Protein AF-A0A8X7PH13-F1 (afdb_monomer)

Foldseek 3Di:
DDDLVPDPCSVLCVVLVVCVVPDPVSNVVSVVVVVVVVVVVVVVVVVVVVVVVVVVVVVVVVVVVVVVVVVVVVVVVVVVVVVVVVVVVVVVVVVVVVVVVVVVVVVVVVVVVVVVVVVVVVVVVVVVVVVVVVVVVVVVVVVVLLVLLVVVQVVLVVVLLVLVVLLVVLVVVVVVLVVLVVQLVVLVVQLVVLPCPLVVVVVVVVVPDDDDVVVSVVSVVSNVVSVVSNVVSDGDDRDVVSVDDDDPDDPDPSHDVVLVVLDDSPDDCPPSDDPVNVVVVVDDPPPPVVVVVVVVVVVVVVVVVVVVVVPD

Structure (mmCIF, N/CA/C/O backbone):
data_AF-A0A8X7PH13-F1
#
_entry.id   AF-A0A8X7PH13-F1
#
loop_
_atom_site.group_PDB
_atom_site.id
_atom_site.type_symbol
_atom_site.label_atom_id
_atom_site.label_alt_id
_atom_site.label_comp_id
_atom_site.label_asym_id
_atom_site.label_entity_id
_atom_site.label_seq_id
_atom_site.pdbx_PDB_ins_code
_atom_site.Cartn_x
_atom_site.Cartn_y
_atom_site.Cartn_z
_atom_site.occupancy
_atom_site.B_iso_or_equiv
_atom_site.auth_seq_id
_atom_site.auth_comp_id
_atom_site.auth_asym_id
_atom_site.auth_atom_id
_atom_site.pdbx_PDB_model_num
ATOM 1 N N . MET A 1 1 ? 87.317 34.395 -107.983 1.00 53.19 1 MET A N 1
ATOM 2 C CA . MET A 1 1 ? 88.128 33.190 -107.698 1.00 53.19 1 MET A CA 1
ATOM 3 C C . MET A 1 1 ? 88.554 33.231 -106.238 1.00 53.19 1 MET A C 1
ATOM 5 O O . MET A 1 1 ? 88.795 34.340 -105.767 1.00 53.19 1 MET A O 1
ATOM 9 N N . PRO A 1 2 ? 88.600 32.096 -105.517 1.00 65.19 2 PRO A N 1
ATOM 10 C CA . PRO A 1 2 ? 89.090 32.071 -104.138 1.00 65.19 2 PRO A CA 1
ATOM 11 C C . PRO A 1 2 ? 90.537 32.582 -104.069 1.00 65.19 2 PRO A C 1
ATOM 13 O O . PRO A 1 2 ? 91.314 32.380 -105.005 1.00 65.19 2 PRO A O 1
ATOM 16 N N . LEU A 1 3 ? 90.891 33.280 -102.986 1.00 72.00 3 LEU A N 1
ATOM 17 C CA . LEU A 1 3 ? 92.266 33.727 -102.754 1.00 72.00 3 LEU A CA 1
ATOM 18 C C . LEU A 1 3 ? 93.151 32.497 -102.533 1.00 72.00 3 LEU A C 1
ATOM 20 O O . LEU A 1 3 ? 92.726 31.544 -101.887 1.00 72.00 3 LEU A O 1
ATOM 24 N N . VAL A 1 4 ? 94.397 32.522 -103.021 1.00 65.31 4 VAL A N 1
ATOM 25 C CA . VAL A 1 4 ? 95.294 31.347 -102.977 1.00 65.31 4 VAL A CA 1
ATOM 26 C C . VAL A 1 4 ? 95.473 30.785 -101.556 1.00 65.31 4 VAL A C 1
ATOM 28 O O . VAL A 1 4 ? 95.647 29.586 -101.368 1.00 65.31 4 VAL A O 1
ATOM 31 N N . LYS A 1 5 ? 95.371 31.648 -100.539 1.00 75.06 5 LYS A N 1
ATOM 32 C CA . LYS A 1 5 ? 95.427 31.281 -99.117 1.00 75.06 5 LYS A CA 1
ATOM 33 C C . LYS A 1 5 ? 94.294 30.359 -98.642 1.00 75.06 5 LYS A C 1
ATOM 35 O O . LYS A 1 5 ? 94.503 29.654 -97.665 1.00 75.06 5 LYS A O 1
ATOM 40 N N . ASP A 1 6 ? 93.155 30.352 -99.328 1.00 77.00 6 ASP A N 1
ATOM 41 C CA . ASP A 1 6 ? 91.952 29.613 -98.932 1.00 77.00 6 ASP A CA 1
ATOM 42 C C . ASP A 1 6 ? 91.838 28.265 -99.680 1.00 77.00 6 ASP A C 1
ATOM 44 O O . ASP A 1 6 ? 90.826 27.569 -99.576 1.00 77.00 6 ASP A O 1
ATOM 48 N N . LEU A 1 7 ? 92.868 27.876 -100.450 1.00 76.19 7 LEU A N 1
ATOM 49 C CA . LEU A 1 7 ? 92.945 26.547 -101.055 1.00 76.19 7 LEU A CA 1
ATOM 50 C C . LEU A 1 7 ? 93.350 25.497 -100.011 1.00 76.19 7 LEU A C 1
ATOM 52 O O . LEU A 1 7 ? 94.383 25.608 -99.361 1.00 76.19 7 LEU A O 1
ATOM 56 N N . ILE A 1 8 ? 92.564 24.423 -99.924 1.00 77.56 8 ILE A N 1
ATOM 57 C CA . ILE A 1 8 ? 92.838 23.223 -99.114 1.00 77.56 8 ILE A CA 1
ATOM 58 C C . ILE A 1 8 ? 94.216 22.628 -99.444 1.00 77.56 8 ILE A C 1
ATOM 60 O O . ILE A 1 8 ? 94.939 22.200 -98.551 1.00 77.56 8 ILE A O 1
ATOM 64 N N . PHE A 1 9 ? 94.595 22.646 -100.723 1.00 82.00 9 PHE A N 1
ATOM 65 C CA . PHE A 1 9 ? 95.882 22.161 -101.223 1.00 82.00 9 PHE A CA 1
ATOM 66 C C . PHE A 1 9 ? 96.757 23.332 -101.704 1.00 82.00 9 PHE A C 1
ATOM 68 O O . PHE A 1 9 ? 97.253 23.345 -102.829 1.00 82.00 9 PHE A O 1
ATOM 75 N N . LYS A 1 10 ? 96.883 24.371 -100.867 1.00 80.50 10 LYS A N 1
ATOM 76 C CA . LYS A 1 10 ? 97.610 25.613 -101.184 1.00 80.50 10 LYS A CA 1
ATOM 77 C C . LYS A 1 10 ? 99.069 25.370 -101.571 1.00 80.50 10 LYS A C 1
ATOM 79 O O . LYS A 1 10 ? 99.513 25.894 -102.589 1.00 80.50 10 LYS A O 1
ATOM 84 N N . ASP A 1 11 ? 99.808 24.610 -100.768 1.00 77.56 11 ASP A N 1
ATOM 85 C CA . ASP A 1 11 ? 101.258 24.460 -100.944 1.00 77.56 11 ASP A CA 1
ATOM 86 C C . ASP A 1 11 ? 101.583 23.708 -102.242 1.00 77.5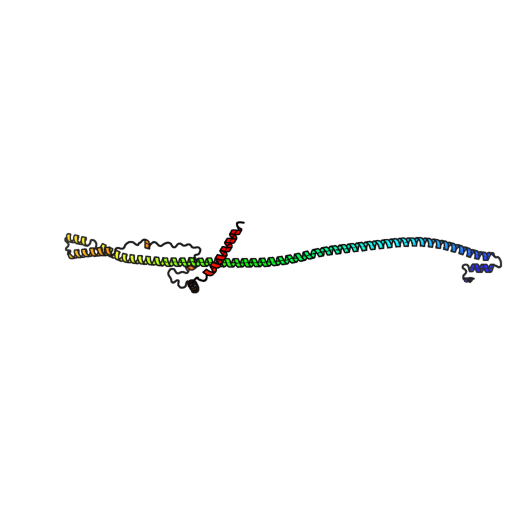6 11 ASP A C 1
ATOM 88 O O . ASP A 1 11 ? 102.417 24.143 -103.034 1.00 77.56 11 ASP A O 1
ATOM 92 N N . THR A 1 12 ? 100.806 22.669 -102.550 1.00 74.06 12 THR A N 1
ATOM 93 C CA . THR A 1 12 ? 100.916 21.919 -103.807 1.00 74.06 12 THR A CA 1
ATOM 94 C C . THR A 1 12 ? 100.434 22.714 -105.024 1.00 74.06 12 THR A C 1
ATOM 96 O O . THR A 1 12 ? 101.002 22.556 -106.104 1.00 74.06 12 THR A O 1
ATOM 99 N N . TYR A 1 13 ? 99.450 23.613 -104.884 1.00 76.12 13 TYR A N 1
ATOM 100 C CA . TYR A 1 13 ? 99.059 24.546 -105.953 1.00 76.12 13 TYR A CA 1
ATOM 101 C C . TYR A 1 13 ? 100.177 25.544 -106.291 1.00 76.12 13 TYR A C 1
ATOM 103 O O . TYR A 1 13 ? 100.451 25.794 -107.467 1.00 76.12 13 TYR A O 1
ATOM 111 N N . VAL A 1 14 ? 100.841 26.101 -105.273 1.00 75.50 14 VAL A N 1
ATOM 112 C CA . VAL A 1 14 ? 101.963 27.035 -105.455 1.00 75.50 14 VAL A CA 1
ATOM 113 C C . VAL A 1 14 ? 103.161 26.335 -106.107 1.00 75.50 14 VAL A C 1
ATOM 115 O O . VAL A 1 14 ? 103.748 26.895 -107.036 1.00 75.50 14 VAL A O 1
ATOM 118 N N . ASP A 1 15 ? 103.482 25.106 -105.697 1.00 72.56 15 ASP A N 1
ATOM 119 C CA . ASP A 1 15 ? 104.566 24.313 -106.293 1.00 72.56 15 ASP A CA 1
ATOM 120 C C . ASP A 1 15 ? 104.275 23.898 -107.745 1.00 72.56 15 ASP A C 1
ATOM 122 O O . ASP A 1 15 ? 105.147 24.005 -108.617 1.00 72.56 15 ASP A O 1
ATOM 126 N N . ALA A 1 16 ? 103.034 23.509 -108.051 1.00 70.00 16 ALA A N 1
ATOM 127 C CA . ALA A 1 16 ? 102.611 23.208 -109.418 1.00 70.00 16 ALA A CA 1
ATOM 128 C C . ALA A 1 16 ? 102.642 24.447 -110.330 1.00 70.00 16 ALA A C 1
ATOM 130 O O . ALA A 1 16 ? 103.044 24.357 -111.490 1.00 70.00 16 ALA A O 1
ATOM 131 N N . ALA A 1 17 ? 102.269 25.623 -109.812 1.00 69.19 17 ALA A N 1
ATOM 132 C CA . ALA A 1 17 ? 102.338 26.878 -110.561 1.00 69.19 17 ALA A CA 1
ATOM 133 C C . ALA A 1 17 ? 103.787 27.290 -110.883 1.00 69.19 17 ALA A C 1
ATOM 135 O O . ALA A 1 17 ? 104.037 27.833 -111.960 1.00 69.19 17 ALA A O 1
ATOM 136 N N . ARG A 1 18 ? 104.745 26.997 -109.989 1.00 68.81 18 ARG A N 1
ATOM 137 C CA . ARG A 1 18 ? 106.181 27.255 -110.209 1.00 68.81 18 ARG A CA 1
ATOM 138 C C . ARG A 1 18 ? 106.810 26.312 -111.240 1.00 68.81 18 ARG A C 1
ATOM 140 O O . ARG A 1 18 ? 107.676 26.740 -111.995 1.00 68.81 18 ARG A O 1
ATOM 147 N N . THR A 1 19 ? 106.373 25.052 -111.302 1.00 64.69 19 THR A N 1
ATOM 148 C CA . THR A 1 19 ? 106.947 24.017 -112.193 1.00 64.69 19 THR A CA 1
ATOM 149 C C . THR A 1 19 ? 106.297 23.927 -113.584 1.00 64.69 19 THR A C 1
ATOM 151 O O . THR A 1 19 ? 106.791 23.204 -114.449 1.00 64.69 19 THR A O 1
ATOM 154 N N . LYS A 1 20 ? 105.253 24.724 -113.849 1.00 59.47 20 LYS A N 1
ATOM 155 C CA . LYS A 1 20 ? 104.472 24.744 -115.103 1.00 59.47 20 LYS A CA 1
ATOM 156 C C . LYS A 1 20 ? 105.283 25.024 -116.385 1.00 59.47 20 LYS A C 1
ATOM 158 O O . LYS A 1 20 ? 104.842 24.669 -117.470 1.00 59.47 20 LYS A O 1
ATOM 163 N N . ILE A 1 21 ? 106.467 25.638 -116.283 1.00 59.03 21 ILE A N 1
ATOM 164 C CA . ILE A 1 21 ? 107.318 25.984 -117.441 1.00 59.03 21 ILE A CA 1
ATOM 165 C C . ILE A 1 21 ? 107.986 24.736 -118.069 1.00 59.03 21 ILE A C 1
ATOM 167 O O . ILE A 1 21 ? 108.431 24.803 -119.211 1.00 59.03 21 ILE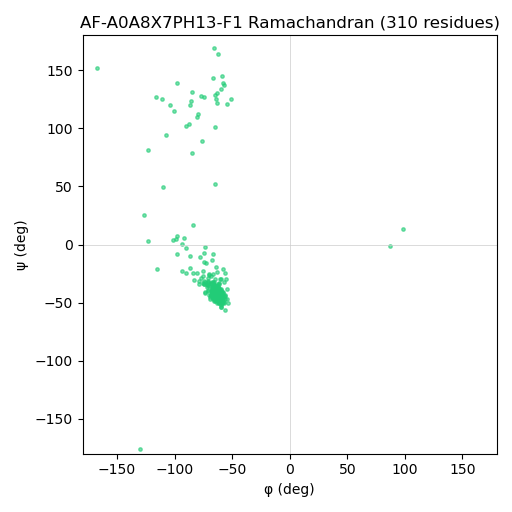 A O 1
ATOM 171 N N . LEU A 1 22 ? 108.021 23.589 -117.369 1.00 55.38 22 LEU A N 1
ATOM 172 C CA . LEU A 1 22 ? 108.726 22.376 -117.820 1.00 55.38 22 LEU A CA 1
ATOM 173 C C . LEU A 1 22 ? 107.813 21.161 -118.103 1.00 55.38 22 LEU A C 1
ATOM 175 O O . LEU A 1 22 ? 108.229 20.289 -118.863 1.00 55.38 22 LEU A O 1
ATOM 179 N N . SER A 1 23 ? 106.583 21.087 -117.563 1.00 56.81 23 SER A N 1
ATOM 180 C CA . SER A 1 23 ? 105.536 20.143 -118.019 1.00 56.81 23 SER A CA 1
ATOM 181 C C . SER A 1 23 ? 104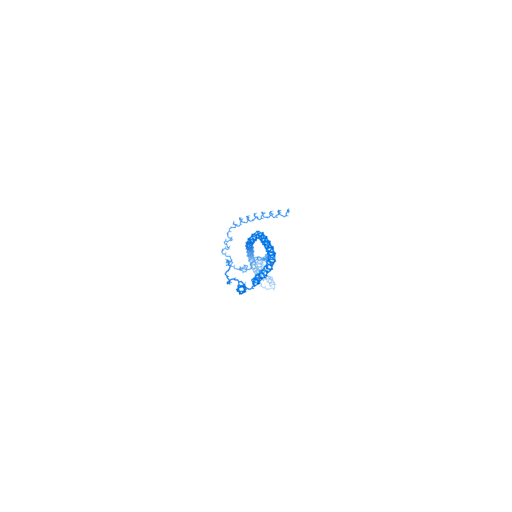.144 20.467 -117.441 1.00 56.81 23 SER A C 1
ATOM 183 O O . SER A 1 23 ? 104.038 20.958 -116.317 1.00 56.81 23 SER A O 1
ATOM 185 N N . ASP A 1 24 ? 103.074 20.118 -118.165 1.00 61.50 24 ASP A N 1
ATOM 186 C CA . ASP A 1 24 ? 101.665 20.287 -117.743 1.00 61.50 24 ASP A CA 1
ATOM 187 C C . ASP A 1 24 ? 101.210 19.270 -116.663 1.00 61.50 24 ASP A C 1
ATOM 189 O O . ASP A 1 24 ? 100.123 19.383 -116.091 1.00 61.50 24 ASP A O 1
ATOM 193 N N . GLY A 1 25 ? 102.046 18.274 -116.336 1.00 66.75 25 GLY A N 1
ATOM 194 C CA . GLY A 1 25 ? 101.707 17.193 -115.401 1.00 66.75 25 GLY A CA 1
ATOM 195 C C . GLY A 1 25 ? 101.507 17.650 -113.950 1.00 66.75 25 GLY A C 1
ATOM 196 O O . GLY A 1 25 ? 100.650 17.115 -113.247 1.00 66.75 25 GLY A O 1
ATOM 197 N N . SER A 1 26 ? 102.234 18.682 -113.504 1.00 68.38 26 SER A N 1
ATOM 198 C CA . SER A 1 26 ? 102.179 19.170 -112.116 1.00 68.38 26 SER A CA 1
ATOM 199 C C . SER A 1 26 ? 100.822 19.786 -111.752 1.00 68.38 26 SER A C 1
ATOM 201 O O . SER A 1 26 ? 100.349 19.635 -110.626 1.00 68.38 26 SER A O 1
ATOM 203 N N . MET A 1 27 ? 100.165 20.469 -112.698 1.00 72.56 27 MET A N 1
ATOM 204 C CA . MET A 1 27 ? 98.851 21.087 -112.475 1.00 72.56 27 MET A CA 1
ATOM 205 C C . MET A 1 27 ? 97.732 20.031 -112.463 1.00 72.56 27 MET A C 1
ATOM 207 O O . MET A 1 27 ? 96.804 20.139 -111.659 1.00 72.56 27 MET A O 1
ATOM 211 N N . ASN A 1 28 ? 97.872 18.958 -113.254 1.00 76.38 28 ASN A N 1
ATOM 212 C CA . ASN A 1 28 ? 96.976 17.797 -113.203 1.00 76.38 28 ASN A CA 1
ATOM 213 C C . ASN A 1 28 ? 97.007 17.088 -111.840 1.00 76.38 28 ASN A C 1
ATOM 215 O O . ASN A 1 28 ? 95.951 16.694 -111.352 1.00 76.38 28 ASN A O 1
ATOM 219 N N . TYR A 1 29 ? 98.165 17.003 -111.176 1.00 78.75 29 TYR A N 1
ATOM 220 C CA . TYR A 1 29 ? 98.267 16.413 -109.834 1.00 78.75 29 TYR A CA 1
ATOM 221 C C . TYR A 1 29 ? 97.445 17.184 -108.784 1.00 78.75 29 TYR A C 1
ATOM 223 O O . TYR A 1 29 ? 96.739 16.589 -107.972 1.00 78.75 29 TYR A O 1
ATOM 231 N N . VAL A 1 30 ? 97.455 18.521 -108.825 1.00 78.88 30 VAL A N 1
ATOM 232 C CA . VAL A 1 30 ? 96.646 19.352 -107.909 1.00 78.88 30 VAL A CA 1
ATOM 233 C C . VAL A 1 30 ? 95.150 19.190 -108.185 1.00 78.88 30 VAL A C 1
ATOM 235 O O . VAL A 1 30 ? 94.353 19.111 -107.246 1.00 78.88 30 VAL A O 1
ATOM 238 N N . VAL A 1 31 ? 94.760 19.098 -109.460 1.00 80.75 31 VAL A N 1
ATOM 239 C CA . VAL A 1 31 ? 93.374 18.802 -109.849 1.00 80.75 31 VAL A CA 1
ATOM 240 C C . VAL A 1 31 ? 92.960 17.415 -109.353 1.00 80.75 31 VAL A C 1
ATOM 242 O O . VAL A 1 31 ? 91.882 17.293 -108.776 1.00 80.75 31 VAL A O 1
ATOM 245 N N . GLU A 1 32 ? 93.806 16.390 -109.480 1.00 81.56 32 GLU A N 1
ATOM 246 C CA . GLU A 1 32 ? 93.530 15.051 -108.941 1.00 81.56 32 GLU A CA 1
ATOM 247 C C . GLU A 1 32 ? 93.396 15.036 -107.416 1.00 81.56 32 GLU A C 1
ATOM 249 O O . GLU A 1 32 ? 92.501 14.364 -106.898 1.00 81.56 32 GLU A O 1
ATOM 254 N N . MET A 1 33 ? 94.206 15.810 -106.689 1.00 82.44 33 MET A N 1
ATOM 255 C CA . MET A 1 33 ? 94.081 15.951 -105.232 1.00 82.44 33 MET A CA 1
ATOM 256 C C . MET A 1 33 ? 92.721 16.546 -104.845 1.00 82.44 33 MET A C 1
ATOM 258 O O . MET A 1 33 ? 92.028 16.010 -103.975 1.00 82.44 33 MET A O 1
ATOM 262 N N . TYR A 1 34 ? 92.279 17.596 -105.547 1.00 84.19 34 TYR A N 1
ATOM 263 C CA . TYR A 1 34 ? 90.949 18.178 -105.348 1.00 84.19 34 TYR A CA 1
ATOM 264 C C . TYR A 1 34 ? 89.822 17.228 -105.748 1.00 84.19 34 TYR A C 1
ATOM 266 O O . TYR A 1 34 ? 88.841 17.105 -105.016 1.00 84.19 34 TYR A O 1
ATOM 274 N N . VAL A 1 35 ? 89.955 16.527 -106.873 1.00 85.62 35 VAL A N 1
ATOM 275 C CA . VAL A 1 35 ? 88.970 15.540 -107.333 1.00 85.62 35 VAL A CA 1
ATOM 276 C C . VAL A 1 35 ? 88.862 14.382 -106.339 1.00 85.62 35 VAL A C 1
ATOM 278 O O . VAL A 1 35 ? 87.755 13.923 -106.060 1.00 85.62 35 VAL A O 1
ATOM 281 N N . THR A 1 36 ? 89.976 13.936 -105.760 1.00 84.06 36 THR A N 1
ATOM 282 C CA . THR A 1 36 ? 90.008 12.857 -104.762 1.00 84.06 36 THR A CA 1
ATOM 283 C C . THR A 1 36 ? 89.377 13.306 -103.447 1.00 84.06 36 THR A C 1
ATOM 285 O O . THR A 1 36 ? 88.479 12.629 -102.948 1.00 84.06 36 THR A O 1
ATOM 288 N N . ALA A 1 37 ? 89.731 14.492 -102.943 1.00 84.56 37 ALA A N 1
ATOM 289 C CA . ALA A 1 37 ? 89.111 15.064 -101.747 1.00 84.56 37 ALA A CA 1
ATOM 290 C C . ALA A 1 37 ? 87.605 15.329 -101.934 1.00 84.56 37 ALA A C 1
ATOM 292 O O . ALA A 1 37 ? 86.797 15.089 -101.032 1.00 84.56 37 ALA A O 1
ATOM 293 N N . LEU A 1 38 ? 87.196 15.777 -103.124 1.00 86.88 38 LEU A N 1
ATOM 294 C CA . LEU A 1 38 ? 85.788 15.983 -103.457 1.00 86.88 38 LEU A CA 1
ATOM 295 C C . LEU A 1 38 ? 85.026 14.651 -103.520 1.00 86.88 38 LEU A C 1
ATOM 297 O O . LEU A 1 38 ? 83.938 14.533 -102.961 1.00 86.88 38 LEU A O 1
ATOM 301 N N . LYS A 1 39 ? 85.600 13.612 -104.136 1.00 87.44 39 LYS A N 1
ATOM 302 C CA . LYS A 1 39 ? 85.017 12.259 -104.125 1.00 87.44 39 LYS A CA 1
ATOM 303 C C . LYS A 1 39 ? 84.891 11.709 -102.703 1.00 87.44 39 LYS A C 1
ATOM 305 O O . LYS A 1 39 ? 83.862 11.118 -102.370 1.00 87.44 39 LYS A O 1
ATOM 310 N N . GLU A 1 40 ? 85.894 11.928 -101.856 1.00 87.44 40 GLU A N 1
ATOM 311 C CA . GLU A 1 40 ? 85.890 11.459 -100.470 1.00 87.44 40 GLU A CA 1
ATOM 312 C C . GLU A 1 40 ? 84.828 12.181 -99.626 1.00 87.44 40 GLU A C 1
ATOM 314 O O . GLU A 1 40 ? 84.065 11.539 -98.903 1.00 87.44 40 GLU A O 1
A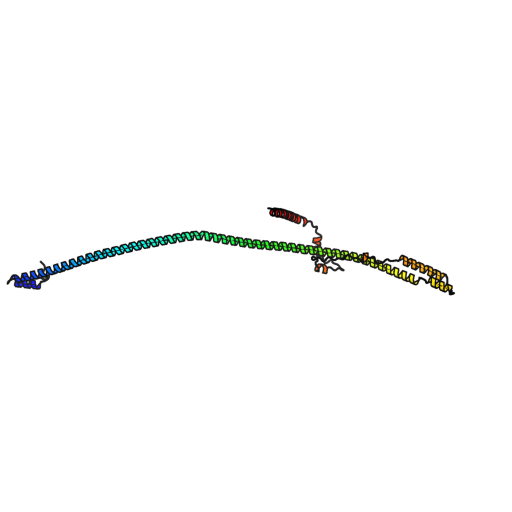TOM 319 N N . THR A 1 41 ? 84.703 13.504 -99.765 1.00 87.00 41 THR A N 1
ATOM 320 C CA . THR A 1 41 ? 83.666 14.298 -99.081 1.00 87.00 41 THR A CA 1
ATOM 321 C C . THR A 1 41 ? 82.263 13.974 -99.580 1.00 87.00 41 THR A C 1
ATOM 323 O O . THR A 1 41 ? 81.364 13.820 -98.757 1.00 87.00 41 THR A O 1
ATOM 326 N N . ILE A 1 42 ? 82.063 13.765 -100.887 1.00 87.56 42 ILE A N 1
ATOM 327 C CA . ILE A 1 42 ? 80.785 13.283 -101.434 1.00 87.56 42 ILE A CA 1
ATOM 328 C C . ILE A 1 42 ? 80.447 11.894 -100.871 1.00 87.56 42 ILE A C 1
ATOM 330 O O . ILE A 1 42 ? 79.288 11.630 -100.548 1.00 87.56 42 ILE A O 1
ATOM 334 N N . SER A 1 43 ? 81.433 11.004 -100.718 1.00 88.19 43 SER A N 1
ATOM 335 C CA . SER A 1 43 ? 81.228 9.681 -100.112 1.00 88.19 43 SER A CA 1
ATOM 336 C C . SER A 1 43 ? 80.837 9.785 -98.632 1.00 88.19 43 SER A C 1
ATOM 338 O O . SER A 1 43 ? 79.829 9.205 -98.221 1.00 88.19 43 SER A O 1
ATOM 340 N N . LYS A 1 44 ? 81.558 10.599 -97.848 1.00 90.06 44 LYS A N 1
ATOM 34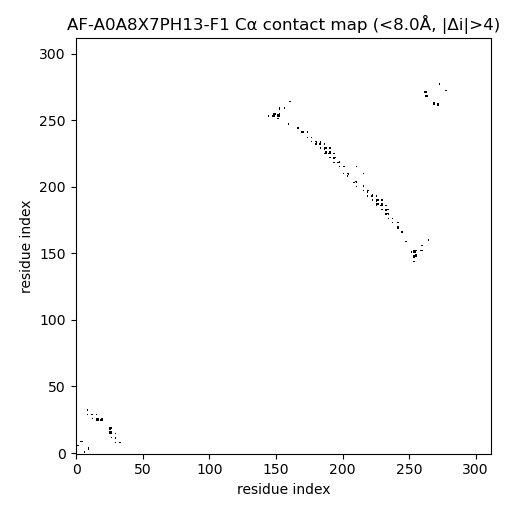1 C CA . LYS A 1 44 ? 81.243 10.882 -96.435 1.00 90.06 44 LYS A CA 1
ATOM 342 C C . LYS A 1 44 ? 79.870 11.539 -96.283 1.00 90.06 44 LYS A C 1
ATOM 344 O O . LYS A 1 44 ? 79.105 11.136 -95.413 1.00 90.06 44 LYS A O 1
ATOM 349 N N . LEU A 1 45 ? 79.514 12.474 -97.165 1.00 91.06 45 LEU A N 1
ATOM 350 C CA . LEU A 1 45 ? 78.199 13.113 -97.185 1.00 91.06 45 LEU A CA 1
ATOM 351 C C . LEU A 1 45 ? 77.098 12.096 -97.496 1.00 91.06 45 LEU A C 1
ATOM 353 O O . LEU A 1 45 ? 76.100 12.062 -96.790 1.00 91.06 45 LEU A O 1
ATOM 357 N N . LYS A 1 46 ? 77.293 11.210 -98.482 1.00 88.50 46 LYS A N 1
ATOM 358 C CA . LYS A 1 46 ? 76.341 10.125 -98.780 1.00 88.50 46 LYS A CA 1
ATOM 359 C C . LYS A 1 46 ? 76.172 9.161 -97.602 1.00 88.50 46 LYS A C 1
ATOM 361 O O . LYS A 1 46 ? 75.066 8.675 -97.376 1.00 88.50 46 LYS A O 1
ATOM 366 N N . GLN A 1 47 ? 77.240 8.861 -96.863 1.00 88.88 47 GLN A N 1
ATOM 367 C CA . GLN A 1 47 ? 77.164 8.039 -95.650 1.00 88.88 47 GLN A CA 1
ATOM 368 C C . GLN A 1 47 ? 76.434 8.769 -94.514 1.00 88.88 47 GLN A C 1
ATOM 370 O O . GLN A 1 47 ? 75.548 8.182 -93.892 1.00 88.88 47 GLN A O 1
ATOM 375 N N . ALA A 1 48 ? 76.744 10.047 -94.285 1.00 87.00 48 ALA A N 1
ATOM 376 C CA . ALA A 1 48 ? 76.090 10.878 -93.278 1.00 87.00 48 ALA A CA 1
ATOM 377 C C . ALA A 1 48 ? 74.596 11.069 -93.576 1.00 87.00 48 ALA A C 1
ATOM 379 O O . ALA A 1 48 ? 73.767 10.888 -92.696 1.00 87.00 48 ALA A O 1
ATOM 380 N N . ASP A 1 49 ? 74.239 11.336 -94.827 1.00 89.94 49 ASP A N 1
ATOM 381 C CA . ASP A 1 49 ? 72.862 11.494 -95.299 1.00 89.94 49 ASP A CA 1
ATOM 382 C C . ASP A 1 49 ? 72.052 10.186 -95.179 1.00 89.94 49 ASP A C 1
ATOM 384 O O . ASP A 1 49 ? 70.908 10.182 -94.722 1.00 89.94 49 ASP A O 1
ATOM 388 N N . LYS A 1 50 ? 72.664 9.029 -95.480 1.00 90.81 50 LYS A N 1
ATOM 389 C CA . LYS A 1 50 ? 72.060 7.718 -95.171 1.00 90.81 50 LYS A CA 1
ATOM 390 C C . LYS A 1 50 ? 71.839 7.533 -93.669 1.00 90.81 50 LYS A C 1
ATOM 392 O O . LYS A 1 50 ? 70.773 7.065 -93.278 1.00 90.81 50 LYS A O 1
ATOM 397 N N . LEU A 1 51 ? 72.812 7.903 -92.837 1.00 91.25 51 LEU A N 1
ATOM 398 C CA . LEU A 1 51 ? 72.701 7.789 -91.383 1.00 91.25 51 LEU A CA 1
ATOM 399 C C . LEU A 1 51 ? 71.616 8.715 -90.814 1.00 91.25 51 LEU A C 1
ATOM 401 O O . LEU A 1 51 ? 70.873 8.293 -89.931 1.00 91.25 51 LEU A O 1
ATOM 405 N N . VAL A 1 52 ? 71.505 9.943 -91.326 1.00 90.06 52 VAL A N 1
ATOM 406 C CA . VAL A 1 52 ? 70.460 10.905 -90.948 1.00 90.06 52 VAL A CA 1
ATOM 407 C C . VAL A 1 52 ? 69.085 10.346 -91.289 1.00 90.06 52 VAL A C 1
ATOM 409 O O . VAL A 1 52 ? 68.263 10.221 -90.389 1.00 90.06 52 VAL A O 1
ATOM 412 N N . ARG A 1 53 ? 68.867 9.860 -92.519 1.00 87.94 53 ARG A N 1
ATOM 413 C CA . ARG A 1 53 ? 67.590 9.218 -92.884 1.00 87.94 53 ARG A CA 1
ATOM 414 C C . ARG A 1 53 ? 67.230 8.043 -91.976 1.00 87.94 53 ARG A C 1
ATOM 416 O O . ARG A 1 53 ? 66.081 7.915 -91.556 1.00 87.94 53 ARG A O 1
ATOM 423 N N . VAL A 1 54 ? 68.199 7.183 -91.651 1.00 90.69 54 VAL A N 1
ATOM 424 C CA . VAL A 1 54 ? 67.968 6.065 -90.721 1.00 90.69 54 VAL A CA 1
ATOM 425 C C . VAL A 1 54 ? 67.587 6.591 -89.332 1.00 90.69 54 VAL A C 1
ATOM 427 O O . VAL A 1 54 ? 66.611 6.119 -88.755 1.00 90.69 54 VAL A O 1
ATOM 430 N N . LYS A 1 55 ? 68.281 7.606 -88.805 1.00 91.56 55 LYS A N 1
ATOM 431 C CA . LYS A 1 55 ? 67.935 8.215 -87.510 1.00 91.56 55 LYS A CA 1
ATOM 432 C C . LYS A 1 55 ? 66.557 8.876 -87.520 1.00 91.56 55 LYS A C 1
ATOM 434 O O . LYS A 1 55 ? 65.815 8.675 -86.564 1.00 91.56 55 LYS A O 1
ATOM 439 N N . ASP A 1 56 ? 66.189 9.577 -88.587 1.00 91.62 56 ASP A N 1
ATOM 440 C CA . ASP A 1 56 ? 64.886 10.239 -88.710 1.00 91.62 56 ASP A CA 1
ATOM 441 C C . ASP A 1 56 ? 63.739 9.227 -88.734 1.00 91.62 56 ASP A C 1
ATOM 443 O O . ASP A 1 56 ? 62.735 9.408 -88.047 1.00 91.62 56 ASP A O 1
ATOM 447 N N . THR A 1 57 ? 63.893 8.113 -89.458 1.00 90.06 57 THR A N 1
ATOM 448 C CA . THR A 1 57 ? 62.879 7.040 -89.450 1.00 90.06 57 THR A CA 1
ATOM 449 C C . THR A 1 57 ? 62.724 6.401 -88.068 1.00 90.06 57 THR A C 1
ATOM 451 O O . THR A 1 57 ? 61.598 6.177 -87.619 1.00 90.06 57 THR A O 1
ATOM 454 N N . VAL A 1 58 ? 63.831 6.169 -87.354 1.00 92.25 58 VAL A N 1
ATOM 455 C CA . VAL A 1 58 ? 63.810 5.646 -85.978 1.00 92.25 58 VAL A CA 1
ATOM 456 C C . VAL A 1 58 ? 63.180 6.650 -85.009 1.00 92.25 58 VAL A C 1
ATOM 458 O O . VAL A 1 58 ? 62.387 6.252 -84.155 1.00 92.25 58 VAL A O 1
ATOM 461 N N . LEU A 1 59 ? 63.496 7.940 -85.142 1.00 90.19 59 LEU A N 1
ATOM 462 C CA . LEU A 1 59 ? 62.951 9.006 -84.303 1.00 90.19 59 LEU A CA 1
ATOM 463 C C . LEU A 1 59 ? 61.446 9.147 -84.534 1.00 90.19 59 LEU A C 1
ATOM 465 O O . LEU A 1 59 ? 60.691 9.105 -83.571 1.00 90.19 59 LEU A O 1
ATOM 469 N N . ASN A 1 60 ? 60.992 9.216 -85.786 1.00 90.38 60 ASN A N 1
ATOM 470 C CA . ASN A 1 60 ? 59.568 9.305 -86.116 1.00 90.38 60 ASN A CA 1
ATOM 471 C C . ASN A 1 60 ? 58.778 8.106 -85.585 1.00 90.38 60 ASN A C 1
ATOM 473 O O . ASN A 1 60 ? 57.710 8.288 -84.998 1.00 90.38 60 ASN A O 1
ATOM 477 N N . ARG A 1 61 ? 59.331 6.892 -85.714 1.00 91.56 61 ARG A N 1
ATOM 478 C CA . ARG A 1 61 ? 58.733 5.691 -85.125 1.00 91.56 61 ARG A CA 1
ATOM 479 C C . ARG A 1 61 ? 58.620 5.819 -83.605 1.00 91.56 61 ARG A C 1
ATOM 481 O O . ARG A 1 61 ? 57.520 5.673 -83.076 1.00 91.56 61 ARG A O 1
ATOM 488 N N . ARG A 1 62 ? 59.711 6.161 -82.909 1.00 91.62 62 ARG A N 1
ATOM 489 C CA . ARG A 1 62 ? 59.680 6.361 -81.450 1.00 91.62 62 ARG A CA 1
ATOM 490 C C . ARG A 1 62 ? 58.700 7.4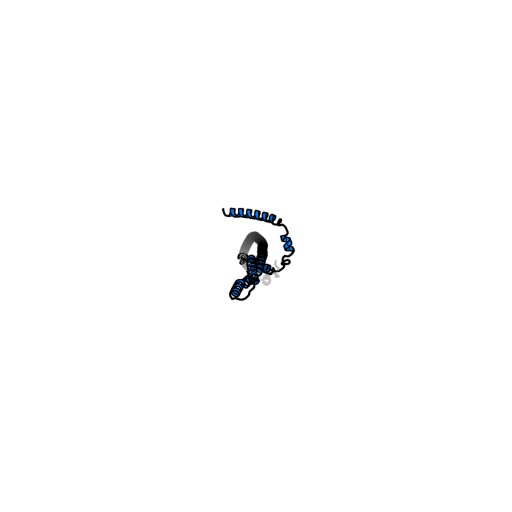54 -81.034 1.00 91.62 62 ARG A C 1
ATOM 492 O O . ARG A 1 62 ? 57.979 7.266 -80.066 1.00 91.62 62 ARG A O 1
ATOM 499 N N . THR A 1 63 ? 58.630 8.568 -81.758 1.00 90.38 63 THR A N 1
ATOM 500 C CA . THR A 1 63 ? 57.674 9.649 -81.480 1.00 90.38 63 THR A CA 1
ATOM 501 C C . THR A 1 63 ? 56.234 9.170 -81.631 1.00 90.38 63 THR A C 1
ATOM 503 O O . THR A 1 63 ? 55.397 9.516 -80.801 1.00 90.38 63 THR A O 1
ATOM 506 N N . SER A 1 64 ? 55.936 8.343 -82.638 1.00 90.12 64 SER A N 1
ATOM 507 C CA . SER A 1 64 ? 54.598 7.760 -82.798 1.00 90.12 64 SER A CA 1
ATOM 508 C C . SER A 1 64 ? 54.242 6.772 -81.680 1.00 90.12 64 SER A C 1
ATOM 510 O O . SER A 1 64 ? 53.136 6.843 -81.152 1.00 90.12 64 SER A O 1
ATOM 512 N N . GLU A 1 65 ? 55.189 5.935 -81.241 1.00 91.88 65 GLU A N 1
ATOM 513 C CA . GLU A 1 65 ? 55.013 5.004 -80.114 1.00 91.88 65 GLU A CA 1
ATOM 514 C C . GLU A 1 65 ? 54.833 5.763 -78.781 1.00 91.88 65 GLU A C 1
ATOM 516 O O . GLU A 1 65 ? 53.946 5.451 -77.982 1.00 91.88 65 GLU A O 1
ATOM 521 N N . PHE A 1 66 ? 55.623 6.818 -78.543 1.00 91.50 66 PHE A N 1
ATOM 522 C CA . PHE A 1 66 ? 55.451 7.695 -77.381 1.00 91.50 66 PHE A CA 1
ATOM 523 C C . PHE A 1 66 ? 54.111 8.428 -77.408 1.00 91.50 66 PHE A C 1
ATOM 525 O O . PHE A 1 66 ? 53.443 8.512 -76.382 1.00 91.50 66 PHE A O 1
ATOM 532 N N . LYS A 1 67 ? 53.679 8.915 -78.571 1.00 93.94 67 LYS A N 1
ATOM 533 C CA . LYS A 1 67 ? 52.363 9.540 -78.708 1.00 93.94 67 LYS A CA 1
ATOM 534 C C . LYS A 1 67 ? 51.243 8.549 -78.386 1.00 93.94 67 LYS A C 1
ATOM 536 O O . LYS A 1 67 ? 50.376 8.869 -77.584 1.00 93.94 67 LYS A O 1
ATOM 541 N N . GLU A 1 68 ? 51.309 7.329 -78.915 1.00 94.31 68 GLU A N 1
ATOM 542 C CA . GLU A 1 68 ? 50.309 6.293 -78.639 1.00 94.31 68 GLU A CA 1
ATOM 543 C C . GLU A 1 68 ? 50.260 5.910 -77.149 1.00 94.31 68 GLU A C 1
ATOM 545 O O . GLU A 1 68 ? 49.180 5.735 -76.586 1.00 94.31 68 GLU A O 1
ATOM 550 N N . THR A 1 69 ? 51.411 5.800 -76.479 1.00 92.88 69 THR A N 1
ATOM 551 C CA . THR A 1 69 ? 51.448 5.516 -75.032 1.00 92.88 69 THR A CA 1
ATOM 552 C C . THR A 1 69 ? 50.901 6.667 -74.191 1.00 92.88 69 THR A C 1
ATOM 554 O O . THR A 1 69 ? 50.173 6.411 -73.231 1.00 92.88 69 THR A O 1
ATOM 557 N N . ILE A 1 70 ? 51.188 7.917 -74.564 1.00 93.12 70 ILE A N 1
ATOM 558 C CA . ILE A 1 70 ? 50.614 9.105 -73.917 1.00 93.12 70 ILE A CA 1
ATOM 559 C C . ILE A 1 70 ? 49.094 9.133 -74.108 1.00 93.12 70 ILE A C 1
ATOM 561 O O . ILE A 1 70 ? 48.367 9.313 -73.132 1.00 93.12 70 ILE A O 1
ATOM 565 N N . ASP A 1 71 ? 48.609 8.889 -75.326 1.00 94.12 71 ASP A N 1
ATOM 566 C CA . ASP A 1 71 ? 47.178 8.882 -75.639 1.00 94.12 71 ASP A CA 1
ATOM 567 C C . ASP A 1 71 ? 46.447 7.765 -74.869 1.00 94.12 71 ASP A C 1
ATOM 569 O O . ASP A 1 71 ? 45.394 8.003 -74.270 1.00 94.12 71 ASP A O 1
ATOM 573 N N . LYS A 1 72 ? 47.038 6.562 -74.783 1.00 93.94 72 LYS A N 1
ATOM 574 C CA . LYS A 1 72 ? 46.518 5.459 -73.951 1.00 93.94 72 LYS A CA 1
ATOM 575 C C . LYS A 1 72 ? 46.484 5.823 -72.466 1.00 93.94 72 LYS A C 1
ATOM 577 O O . LYS A 1 72 ? 45.486 5.560 -71.798 1.00 93.94 72 LYS A O 1
ATOM 582 N N . ALA A 1 73 ? 47.540 6.447 -71.945 1.00 93.31 73 ALA A N 1
ATOM 583 C CA . ALA A 1 73 ? 47.592 6.878 -70.549 1.00 93.31 73 ALA A CA 1
ATOM 584 C C . ALA A 1 73 ? 46.558 7.978 -70.244 1.00 93.31 73 ALA A C 1
ATOM 586 O O . ALA A 1 73 ? 45.923 7.947 -69.188 1.00 93.31 73 ALA A O 1
ATOM 587 N N . ALA A 1 74 ? 46.341 8.917 -71.167 1.00 93.00 74 ALA A N 1
ATOM 588 C CA . ALA A 1 74 ? 45.335 9.969 -71.036 1.00 93.00 74 ALA A CA 1
ATOM 589 C C . ALA A 1 74 ? 43.901 9.409 -71.066 1.00 93.00 74 ALA A C 1
ATOM 591 O O . ALA A 1 74 ? 43.050 9.833 -70.274 1.00 93.00 74 ALA A O 1
ATOM 592 N N . ALA A 1 75 ? 43.638 8.426 -71.933 1.00 93.94 75 ALA A N 1
ATOM 593 C CA . ALA A 1 75 ? 42.356 7.726 -71.983 1.00 93.94 75 ALA A CA 1
ATOM 594 C C . ALA A 1 75 ? 42.078 6.962 -70.676 1.00 93.94 75 ALA A C 1
ATOM 596 O O . ALA A 1 75 ? 40.986 7.071 -70.116 1.00 93.94 75 ALA A O 1
ATOM 597 N N . GLU A 1 76 ? 43.081 6.260 -70.141 1.00 93.50 76 GLU A N 1
ATOM 598 C CA . GLU A 1 76 ? 42.955 5.517 -68.884 1.00 93.50 76 GLU A CA 1
ATOM 599 C C . GLU A 1 76 ? 42.745 6.445 -67.677 1.00 93.50 76 GLU A C 1
ATOM 601 O O . GLU A 1 76 ? 41.855 6.210 -66.859 1.00 93.50 76 GLU A O 1
ATOM 606 N N . GLN A 1 77 ? 43.487 7.554 -67.597 1.00 93.75 77 GLN A N 1
ATOM 607 C CA . GLN A 1 77 ? 43.272 8.593 -66.580 1.00 93.75 77 GLN A CA 1
ATOM 608 C C . GLN A 1 77 ? 41.846 9.153 -66.633 1.00 93.75 77 GLN A C 1
ATOM 610 O O . GLN A 1 77 ? 41.190 9.294 -65.601 1.00 93.75 77 GLN A O 1
ATOM 615 N N . SER A 1 78 ? 41.339 9.426 -67.837 1.00 92.69 78 SER A N 1
ATOM 616 C CA . SER A 1 78 ? 39.972 9.922 -68.029 1.00 92.69 78 SER A CA 1
ATOM 617 C C . SER A 1 78 ? 38.928 8.899 -67.571 1.00 92.69 78 SER A C 1
ATOM 619 O O . SER A 1 78 ? 37.966 9.268 -66.893 1.00 92.69 78 SER A O 1
ATOM 621 N N . ARG A 1 79 ? 39.141 7.609 -67.868 1.00 94.81 79 ARG A N 1
ATOM 622 C CA . ARG A 1 79 ? 38.281 6.511 -67.401 1.00 94.81 79 ARG A CA 1
ATOM 623 C C . ARG A 1 79 ? 38.267 6.413 -65.875 1.00 94.81 79 ARG A C 1
ATOM 625 O O . ARG A 1 79 ? 37.192 6.423 -65.279 1.00 94.81 79 ARG A O 1
ATOM 632 N N . LEU A 1 80 ? 39.436 6.402 -65.234 1.00 93.62 80 LEU A N 1
ATOM 633 C CA . LEU A 1 80 ? 39.549 6.320 -63.773 1.00 93.62 80 LEU A CA 1
ATOM 634 C C . LEU A 1 80 ? 38.929 7.535 -63.070 1.00 93.62 80 LEU A C 1
ATOM 636 O O . LEU A 1 80 ? 38.288 7.394 -62.025 1.00 93.62 80 LEU A O 1
ATOM 640 N N . LEU A 1 81 ? 39.078 8.736 -63.638 1.00 93.62 81 LEU A N 1
ATOM 641 C CA . LEU A 1 81 ? 38.418 9.939 -63.126 1.00 93.62 81 LEU A CA 1
ATOM 642 C C . LEU A 1 81 ? 36.892 9.831 -63.222 1.00 93.62 81 LEU A C 1
ATOM 644 O O . LEU A 1 81 ? 36.203 10.184 -62.259 1.00 93.62 81 LEU A O 1
ATOM 648 N N . ALA A 1 82 ? 36.370 9.317 -64.337 1.00 93.12 82 ALA A N 1
ATOM 649 C CA . ALA A 1 82 ? 34.939 9.088 -64.515 1.00 93.12 82 ALA A CA 1
ATOM 650 C C . ALA A 1 82 ? 34.403 8.040 -63.524 1.00 93.12 82 ALA A C 1
ATOM 652 O O . ALA A 1 82 ? 33.400 8.290 -62.855 1.00 93.12 82 ALA A O 1
ATOM 653 N N . GLU A 1 83 ? 35.101 6.917 -63.346 1.00 94.19 83 GLU A N 1
ATOM 654 C CA . GLU A 1 83 ? 34.731 5.883 -62.371 1.00 94.19 83 GLU A CA 1
ATOM 655 C C . GLU A 1 83 ? 34.757 6.413 -60.934 1.00 94.19 83 GLU A C 1
ATOM 657 O O . GLU A 1 83 ? 33.804 6.211 -60.179 1.00 94.19 83 GLU A O 1
ATOM 662 N N . LYS A 1 84 ? 35.799 7.162 -60.555 1.00 93.31 84 LYS A N 1
ATOM 663 C CA . LYS A 1 84 ? 35.895 7.795 -59.231 1.00 93.31 84 LYS A CA 1
ATOM 664 C C . LYS A 1 84 ? 34.770 8.803 -59.004 1.00 93.31 84 LYS A C 1
ATOM 666 O O . LYS A 1 84 ? 34.255 8.896 -57.889 1.00 93.31 84 LYS A O 1
ATOM 671 N N . LYS A 1 85 ? 34.382 9.563 -60.033 1.00 93.75 85 LYS A N 1
ATOM 672 C CA . LYS A 1 85 ? 33.247 10.493 -59.961 1.00 93.75 85 LYS A CA 1
ATOM 673 C C . LYS A 1 85 ? 31.932 9.734 -59.762 1.00 93.75 85 LYS A C 1
ATOM 675 O O . LYS A 1 85 ? 31.217 10.036 -58.811 1.00 93.75 85 LYS A O 1
ATOM 680 N N . ALA A 1 86 ? 31.683 8.694 -60.556 1.00 93.88 86 ALA A N 1
ATOM 681 C CA . ALA A 1 86 ? 30.492 7.856 -60.426 1.00 93.88 86 ALA A CA 1
ATOM 682 C C . ALA A 1 86 ? 30.413 7.157 -59.055 1.00 93.88 86 ALA A C 1
ATOM 684 O O . ALA A 1 86 ? 29.344 7.063 -58.454 1.00 93.88 86 ALA A O 1
ATOM 685 N N . GLN A 1 87 ? 31.541 6.688 -58.513 1.00 93.12 87 GLN A N 1
ATOM 686 C CA . GLN A 1 87 ? 31.591 6.118 -57.163 1.00 93.12 87 GLN A CA 1
ATOM 687 C C . GLN A 1 87 ? 31.271 7.161 -56.087 1.00 93.12 87 GLN A C 1
ATOM 689 O O . GLN A 1 87 ? 30.496 6.873 -55.177 1.00 93.12 87 GLN A O 1
ATOM 694 N N . LYS A 1 88 ? 31.823 8.377 -56.192 1.00 93.31 88 LYS A N 1
ATOM 695 C CA . LYS A 1 88 ? 31.500 9.476 -55.268 1.00 93.31 88 LYS A CA 1
ATOM 696 C C . LYS A 1 88 ? 30.015 9.827 -55.305 1.00 93.31 88 LYS A C 1
ATOM 698 O O . LYS A 1 88 ? 29.419 9.972 -54.245 1.00 93.31 88 LYS A O 1
ATOM 703 N N . GLU A 1 89 ? 29.422 9.920 -56.492 1.00 94.50 89 GLU A N 1
ATOM 704 C CA . GLU A 1 89 ? 27.989 10.195 -56.660 1.00 94.50 89 GLU A CA 1
ATOM 705 C C . GLU A 1 89 ? 27.131 9.113 -55.991 1.00 94.50 89 GLU A C 1
ATOM 707 O O . GLU A 1 89 ? 26.286 9.441 -55.160 1.00 94.50 89 GLU A O 1
ATOM 712 N N . LYS A 1 90 ? 27.437 7.827 -56.220 1.00 93.94 90 LYS A N 1
ATOM 713 C CA . LYS A 1 90 ? 26.754 6.702 -55.550 1.00 93.94 90 LYS A CA 1
ATOM 714 C C . LYS A 1 90 ? 26.880 6.744 -54.024 1.00 93.94 90 LYS A C 1
ATOM 716 O O . LYS A 1 90 ? 25.946 6.377 -53.315 1.00 93.94 90 LYS A O 1
ATOM 721 N N . VAL A 1 91 ? 28.037 7.146 -53.494 1.00 93.62 91 VAL A N 1
ATOM 722 C CA . VAL A 1 91 ? 28.239 7.279 -52.040 1.00 93.62 91 VAL A CA 1
ATOM 723 C C . VAL A 1 91 ? 27.413 8.436 -51.479 1.00 93.62 91 VAL A C 1
ATOM 725 O O . VAL A 1 91 ? 26.779 8.273 -50.437 1.00 93.62 91 VAL A O 1
ATOM 728 N N . VAL A 1 92 ? 27.383 9.580 -52.167 1.00 94.88 92 VAL A N 1
ATOM 729 C CA . VAL A 1 92 ? 26.587 10.748 -51.758 1.00 94.88 92 VAL A CA 1
ATOM 730 C C . VAL A 1 92 ? 25.093 10.426 -51.770 1.00 94.88 92 VAL A C 1
ATOM 732 O O . VAL A 1 92 ? 24.403 10.755 -50.806 1.00 94.88 92 VAL A O 1
ATOM 735 N N . GLU A 1 93 ? 24.607 9.739 -52.803 1.00 95.06 93 GLU A N 1
ATOM 736 C CA . GLU A 1 93 ? 23.213 9.295 -52.912 1.00 95.06 93 GLU A CA 1
ATOM 737 C C . GLU A 1 93 ? 22.824 8.372 -51.747 1.00 95.06 93 GLU A C 1
ATOM 739 O O . GLU A 1 93 ? 21.906 8.688 -50.986 1.00 95.06 93 GLU A O 1
ATOM 744 N N . LYS A 1 94 ? 23.594 7.299 -51.513 1.00 94.12 94 LYS A N 1
ATOM 745 C CA . LYS A 1 94 ? 23.355 6.370 -50.393 1.00 94.12 94 LYS A CA 1
ATOM 746 C C . LYS A 1 94 ? 23.410 7.060 -49.031 1.00 94.12 94 LYS A C 1
ATOM 748 O O . LYS A 1 94 ? 22.621 6.741 -48.141 1.00 94.12 94 LYS A O 1
ATOM 753 N N . PHE A 1 95 ? 24.331 8.006 -48.846 1.00 93.06 95 PHE A N 1
ATOM 754 C CA . PHE A 1 95 ? 24.411 8.784 -47.611 1.00 93.06 95 PHE A CA 1
ATOM 755 C C . PHE A 1 95 ? 23.190 9.702 -47.442 1.00 93.06 95 PHE A C 1
ATOM 757 O O . PHE A 1 95 ? 22.670 9.840 -46.333 1.00 93.06 95 PHE A O 1
ATOM 764 N N . GLY A 1 96 ? 22.699 10.289 -48.536 1.00 94.25 96 GLY A N 1
ATOM 765 C CA . GLY A 1 96 ? 21.461 11.064 -48.576 1.00 94.25 96 GLY A CA 1
ATOM 766 C C . GLY A 1 96 ? 20.240 10.237 -48.174 1.00 94.25 96 GLY A C 1
ATOM 767 O O . GLY A 1 96 ? 19.498 10.652 -47.282 1.00 94.25 96 GLY A O 1
ATOM 768 N N . GLU A 1 97 ? 20.074 9.044 -48.750 1.00 93.62 97 GLU A N 1
ATOM 769 C CA . GLU A 1 97 ? 19.007 8.103 -48.378 1.00 93.62 97 GLU A CA 1
ATOM 770 C C . GLU A 1 97 ? 19.077 7.713 -46.900 1.00 93.62 97 GLU A C 1
ATOM 772 O O . GLU A 1 97 ? 18.067 7.727 -46.190 1.00 93.62 97 GLU A O 1
ATOM 777 N N . LEU A 1 98 ? 20.277 7.386 -46.414 1.00 93.69 98 LEU A N 1
ATOM 778 C CA . LEU A 1 98 ? 20.486 6.988 -45.027 1.00 93.69 98 LEU A CA 1
ATOM 779 C C . LEU A 1 98 ? 20.143 8.135 -44.070 1.00 93.69 98 LEU A C 1
ATOM 781 O O . LEU A 1 98 ? 19.403 7.942 -43.104 1.00 93.69 98 LEU A O 1
ATOM 785 N N . LYS A 1 99 ? 20.594 9.355 -44.375 1.00 93.56 99 LYS A N 1
ATOM 786 C CA . LYS A 1 99 ? 20.233 10.565 -43.624 1.00 93.56 99 LYS A CA 1
ATOM 787 C C . LYS A 1 99 ? 18.725 10.824 -43.661 1.00 93.56 99 LYS A C 1
ATOM 789 O O . LYS A 1 99 ? 18.154 11.214 -42.643 1.00 93.56 99 LYS A O 1
ATOM 794 N N . GLY A 1 100 ? 18.084 10.583 -44.804 1.00 93.00 100 GLY A N 1
ATOM 795 C CA . GLY A 1 100 ? 16.633 10.641 -44.964 1.00 93.00 100 GLY A CA 1
ATOM 796 C C . GLY A 1 100 ? 15.901 9.684 -44.022 1.00 93.00 100 GLY A C 1
ATOM 797 O O . GLY A 1 100 ? 14.923 10.091 -43.408 1.00 93.00 100 GLY A O 1
ATOM 798 N N . LYS A 1 101 ? 16.416 8.462 -43.831 1.00 93.88 101 LYS A N 1
ATOM 799 C CA . LYS A 1 101 ? 15.862 7.455 -42.903 1.00 93.88 101 LYS A CA 1
ATOM 800 C C . LYS A 1 101 ? 16.136 7.769 -41.426 1.00 93.88 101 LYS A C 1
ATOM 802 O O . LYS A 1 101 ? 15.285 7.498 -40.584 1.00 93.88 101 LYS A O 1
ATOM 807 N N . PHE A 1 102 ? 17.279 8.371 -41.090 1.00 93.50 102 PHE A N 1
ATOM 808 C CA . PHE A 1 102 ? 17.611 8.722 -39.700 1.00 93.50 102 PHE A CA 1
ATOM 809 C C . PHE A 1 102 ? 16.777 9.877 -39.135 1.00 93.50 102 PHE A C 1
ATOM 811 O O . PHE A 1 102 ? 16.486 9.882 -37.941 1.00 93.50 102 PHE A O 1
ATOM 818 N N . LYS A 1 103 ? 16.368 10.844 -39.966 1.00 92.75 103 LYS A N 1
ATOM 819 C CA . LYS A 1 103 ? 15.525 11.973 -39.531 1.00 92.75 103 LYS A CA 1
ATOM 820 C C . LYS A 1 103 ? 14.201 11.541 -38.866 1.00 92.75 103 LYS A C 1
ATOM 822 O O . LYS A 1 103 ? 14.009 11.906 -37.705 1.00 92.75 103 LYS A O 1
ATOM 827 N N . PRO A 1 104 ? 13.328 10.742 -39.516 1.00 95.44 104 PRO A N 1
ATOM 828 C CA . PRO A 1 104 ? 12.062 10.318 -38.921 1.00 95.44 104 PRO A CA 1
ATOM 829 C C . PRO A 1 104 ? 12.271 9.380 -37.728 1.00 95.44 104 PRO A C 1
ATOM 831 O O . PRO A 1 104 ? 11.511 9.433 -36.767 1.00 95.44 104 PRO A O 1
ATOM 834 N N . VAL A 1 105 ? 13.327 8.554 -37.735 1.00 96.19 105 VAL A N 1
ATOM 835 C CA . VAL A 1 105 ? 13.686 7.724 -36.572 1.00 96.19 105 VAL A CA 1
ATOM 836 C C . VAL A 1 105 ? 14.051 8.605 -35.377 1.00 96.19 105 VAL A C 1
ATOM 838 O O . VAL A 1 105 ? 13.542 8.386 -34.282 1.00 96.19 105 VAL A O 1
ATOM 841 N N . GLY A 1 106 ? 14.868 9.641 -35.583 1.00 95.12 106 GLY A N 1
ATOM 842 C CA . GLY A 1 106 ? 15.216 10.597 -34.532 1.00 95.12 106 GLY A CA 1
ATOM 843 C C . GLY A 1 106 ? 14.009 11.384 -34.014 1.00 95.12 106 GLY A C 1
ATOM 844 O O . GLY A 1 106 ? 13.913 11.644 -32.818 1.00 95.12 106 GLY A O 1
ATOM 845 N N . GLU A 1 107 ? 13.069 11.751 -34.886 1.00 95.81 107 GLU A N 1
ATOM 846 C CA . GLU A 1 107 ? 11.792 12.363 -34.489 1.00 95.81 107 GLU A CA 1
ATOM 847 C C . GLU A 1 107 ? 10.928 11.417 -33.655 1.00 95.81 107 GLU A C 1
ATOM 849 O O . GLU A 1 107 ? 10.420 11.827 -32.610 1.00 95.81 107 GLU A O 1
ATOM 854 N N . LYS A 1 108 ? 10.824 10.149 -34.066 1.00 96.81 108 LYS A N 1
ATOM 855 C CA . LYS A 1 108 ? 10.085 9.119 -33.332 1.00 96.81 108 LYS A CA 1
ATOM 856 C C . LYS A 1 108 ? 10.688 8.855 -31.953 1.00 96.81 108 LYS A C 1
ATOM 858 O O . LYS A 1 108 ? 9.936 8.768 -30.990 1.00 96.81 108 LYS A O 1
ATOM 863 N N . ILE A 1 109 ? 12.018 8.791 -31.840 1.00 96.94 109 ILE A N 1
ATOM 864 C CA . ILE A 1 109 ? 12.713 8.641 -30.550 1.00 96.94 109 ILE A CA 1
ATOM 865 C C . ILE A 1 109 ? 12.350 9.797 -29.615 1.00 96.94 109 ILE A C 1
ATOM 867 O O . ILE A 1 109 ? 11.877 9.551 -28.512 1.00 96.94 109 ILE A O 1
ATOM 871 N N . ARG A 1 110 ? 12.450 11.050 -30.082 1.00 96.38 110 ARG A N 1
ATOM 872 C CA . ARG A 1 110 ? 12.047 12.211 -29.270 1.00 96.38 110 ARG A CA 1
ATOM 873 C C . ARG A 1 110 ? 10.563 12.184 -28.902 1.00 96.38 110 ARG A C 1
ATOM 875 O O . ARG A 1 110 ? 10.184 12.683 -27.849 1.00 96.38 110 ARG A O 1
ATOM 882 N N . GLY A 1 111 ? 9.702 11.674 -29.784 1.00 97.69 111 GLY A N 1
ATOM 883 C CA . GLY A 1 111 ? 8.280 11.466 -29.494 1.00 97.69 111 GLY A CA 1
ATOM 884 C C . GLY A 1 111 ? 8.080 10.515 -28.314 1.00 97.69 111 GLY A C 1
ATOM 885 O O . GLY A 1 111 ? 7.462 10.896 -27.324 1.00 97.69 111 GLY A O 1
ATOM 886 N N . LEU A 1 112 ? 8.693 9.333 -28.393 1.00 97.50 112 LEU A N 1
ATOM 887 C CA . LEU A 1 112 ? 8.623 8.303 -27.355 1.00 97.50 112 LEU A CA 1
ATOM 888 C C . LEU A 1 112 ? 9.249 8.750 -26.029 1.00 97.50 112 LEU A C 1
ATOM 890 O O . LEU A 1 112 ? 8.738 8.411 -24.969 1.00 97.50 112 LEU A O 1
ATOM 894 N N . GLU A 1 113 ? 10.330 9.531 -26.061 1.00 97.12 113 GLU A N 1
ATOM 895 C CA . GLU A 1 113 ? 10.939 10.090 -24.847 1.00 97.12 113 GLU A CA 1
ATOM 896 C C . GLU A 1 113 ? 9.985 11.036 -24.106 1.00 97.12 113 GLU A C 1
ATOM 898 O O . GLU A 1 113 ? 9.909 10.987 -22.879 1.00 97.12 113 GLU A O 1
ATOM 903 N N . ARG A 1 114 ? 9.217 11.858 -24.837 1.00 97.56 114 ARG A N 1
ATOM 904 C CA . ARG A 1 114 ? 8.204 12.739 -24.233 1.00 97.56 114 ARG A CA 1
ATOM 905 C C . ARG A 1 114 ? 7.020 11.957 -23.680 1.00 97.56 114 ARG A C 1
ATOM 907 O O . ARG A 1 114 ? 6.575 12.253 -22.580 1.00 97.56 114 ARG A O 1
ATOM 914 N N . GLU A 1 115 ? 6.532 10.964 -24.419 1.00 97.69 115 GLU A N 1
ATOM 915 C CA . GLU A 1 115 ? 5.440 10.096 -23.964 1.00 97.69 115 GLU A CA 1
ATOM 916 C C . GLU A 1 115 ? 5.838 9.321 -22.704 1.00 97.69 115 GLU A C 1
ATOM 918 O O . GLU A 1 115 ? 5.087 9.283 -21.734 1.00 97.69 115 GLU A O 1
ATOM 923 N N . LYS A 1 116 ? 7.067 8.795 -22.666 1.00 97.69 116 LYS A N 1
ATOM 924 C CA . LYS A 1 116 ? 7.617 8.150 -21.473 1.00 97.69 116 LYS A CA 1
ATOM 925 C C . LYS A 1 116 ? 7.654 9.104 -20.277 1.00 97.69 116 LYS A C 1
ATOM 927 O O . LYS A 1 116 ? 7.284 8.698 -19.183 1.00 97.69 116 LYS A O 1
ATOM 932 N N . ALA A 1 117 ? 8.096 10.348 -20.469 1.00 97.62 117 ALA A N 1
ATOM 933 C CA . ALA A 1 117 ? 8.115 11.337 -19.392 1.00 97.62 117 ALA A CA 1
ATOM 934 C C . ALA A 1 117 ? 6.698 11.648 -18.877 1.00 97.62 117 ALA A C 1
ATOM 936 O O . ALA A 1 117 ? 6.481 11.632 -17.669 1.00 97.62 117 ALA A O 1
ATOM 937 N N . ALA A 1 118 ? 5.732 11.841 -19.781 1.00 97.81 118 ALA A N 1
ATOM 938 C CA . ALA A 1 118 ? 4.336 12.087 -19.421 1.00 97.81 118 ALA A CA 1
ATOM 939 C C . ALA A 1 118 ? 3.717 10.913 -18.640 1.00 97.81 118 ALA A C 1
ATOM 941 O O . ALA A 1 118 ? 3.047 11.128 -17.632 1.00 97.81 118 ALA A O 1
ATOM 942 N N . LEU A 1 119 ? 3.990 9.672 -19.056 1.00 97.81 119 LEU A N 1
ATOM 943 C CA . LEU A 1 119 ? 3.512 8.475 -18.358 1.00 97.81 119 LEU A CA 1
ATOM 944 C C . LEU A 1 119 ? 4.125 8.320 -16.961 1.00 97.81 119 LEU A C 1
ATOM 946 O O . LEU A 1 119 ? 3.434 7.898 -16.037 1.00 97.81 119 LEU A O 1
ATOM 950 N N . GLU A 1 120 ? 5.403 8.658 -16.778 1.00 96.94 120 GLU A N 1
ATOM 951 C CA . GLU A 1 120 ? 6.015 8.645 -15.443 1.00 96.94 120 GLU A CA 1
ATOM 952 C C . GLU A 1 120 ? 5.408 9.728 -14.539 1.00 96.94 120 GLU A C 1
ATOM 954 O O . GLU A 1 120 ? 5.120 9.465 -13.371 1.00 96.94 120 GLU A O 1
ATOM 959 N N . GLU A 1 121 ? 5.134 10.924 -15.066 1.00 97.44 121 GLU A N 1
ATOM 960 C CA . GLU A 1 121 ? 4.432 11.972 -14.316 1.00 97.44 121 GLU A CA 1
ATOM 961 C C . GLU A 1 121 ? 3.026 11.519 -13.892 1.00 97.44 121 GLU A C 1
ATOM 963 O O . GLU A 1 121 ? 2.696 11.592 -12.704 1.00 97.44 121 GLU A O 1
ATOM 968 N N . GLU A 1 122 ? 2.233 10.972 -14.817 1.00 97.44 122 GLU A N 1
ATOM 969 C CA . GLU A 1 122 ? 0.893 10.440 -14.535 1.00 97.44 122 GLU A CA 1
ATOM 970 C C . GLU A 1 122 ? 0.936 9.313 -13.497 1.00 97.44 122 GLU A C 1
ATOM 972 O O . GLU A 1 122 ? 0.173 9.325 -12.527 1.00 97.44 122 GLU A O 1
ATOM 977 N N . LYS A 1 123 ? 1.882 8.379 -13.633 1.00 97.19 123 LYS A N 1
ATOM 978 C CA . LYS A 1 123 ? 2.078 7.296 -12.668 1.00 97.19 123 LYS A CA 1
ATOM 979 C C . LYS A 1 123 ? 2.363 7.838 -11.269 1.00 97.19 123 LYS A C 1
ATOM 981 O O . LYS A 1 123 ? 1.743 7.390 -10.305 1.00 97.19 123 LYS A O 1
ATOM 986 N N . THR A 1 124 ? 3.252 8.826 -11.141 1.00 97.56 124 THR A N 1
ATOM 987 C CA . THR A 1 124 ? 3.543 9.425 -9.828 1.00 97.56 124 THR A CA 1
ATOM 988 C C . THR A 1 124 ? 2.346 10.183 -9.252 1.00 97.56 124 THR A C 1
ATOM 990 O O . THR A 1 124 ? 2.152 10.182 -8.034 1.00 97.56 124 THR A O 1
ATOM 993 N N . ALA A 1 125 ? 1.529 10.824 -10.093 1.00 97.25 125 ALA A N 1
ATOM 994 C CA . ALA A 1 125 ? 0.303 11.491 -9.663 1.00 97.25 125 ALA A CA 1
ATOM 995 C C . ALA A 1 125 ? -0.728 10.474 -9.153 1.00 97.25 125 ALA A C 1
ATOM 997 O O . ALA A 1 125 ? -1.259 10.638 -8.053 1.00 97.25 125 ALA A O 1
ATOM 998 N N . TRP A 1 126 ? -0.929 9.383 -9.893 1.00 96.88 126 TRP A N 1
ATOM 999 C CA . TRP A 1 126 ? -1.830 8.300 -9.511 1.00 96.88 126 TRP A CA 1
ATOM 1000 C C . TRP A 1 126 ? -1.391 7.607 -8.213 1.00 96.88 126 TRP A C 1
ATOM 1002 O O . TRP A 1 126 ? -2.211 7.355 -7.328 1.00 96.88 126 TRP A O 1
ATOM 1012 N N . GLU A 1 127 ? -0.091 7.348 -8.038 1.00 97.00 127 GLU A N 1
ATOM 1013 C CA . GLU A 1 127 ? 0.449 6.786 -6.793 1.00 97.00 127 GLU A CA 1
ATOM 1014 C C . GLU A 1 127 ? 0.198 7.714 -5.591 1.00 97.00 127 GLU A C 1
ATOM 1016 O O . GLU A 1 127 ? -0.228 7.247 -4.527 1.00 97.00 127 GLU A O 1
ATOM 1021 N N . LYS A 1 128 ? 0.386 9.031 -5.761 1.00 97.19 128 LYS A N 1
ATOM 1022 C CA . LYS A 1 128 ? 0.074 10.034 -4.727 1.00 97.19 128 LYS A CA 1
ATOM 1023 C C . LYS A 1 128 ? -1.418 10.072 -4.400 1.00 97.19 128 LYS A C 1
ATOM 1025 O O . LYS A 1 128 ? -1.776 10.107 -3.222 1.00 97.19 128 LYS A O 1
ATOM 1030 N N . GLU A 1 129 ? -2.288 10.038 -5.406 1.00 97.06 129 GLU A N 1
ATOM 1031 C CA . GLU A 1 129 ? -3.741 10.035 -5.211 1.00 97.06 129 GLU A CA 1
ATOM 1032 C C . GLU A 1 129 ? -4.212 8.771 -4.482 1.00 97.06 129 GLU A C 1
ATOM 1034 O O . GLU A 1 129 ? -5.000 8.844 -3.530 1.00 97.06 129 GLU A O 1
ATOM 1039 N N . LYS A 1 130 ? -3.683 7.607 -4.870 1.00 97.38 130 LYS A N 1
ATOM 1040 C CA . LYS A 1 130 ? -3.975 6.334 -4.210 1.00 97.38 130 LYS A CA 1
ATOM 1041 C C . LYS A 1 130 ? -3.511 6.345 -2.755 1.00 97.38 130 LYS A C 1
ATOM 1043 O O . LYS A 1 130 ? -4.267 5.922 -1.880 1.00 97.38 130 LYS A O 1
ATOM 1048 N N . ALA A 1 131 ? -2.317 6.872 -2.477 1.00 97.38 131 ALA A N 1
ATOM 1049 C CA . ALA A 1 131 ? -1.811 7.027 -1.115 1.00 97.38 131 ALA A CA 1
ATOM 1050 C C . ALA A 1 131 ? -2.683 7.985 -0.282 1.00 97.38 131 ALA A C 1
ATOM 1052 O O . ALA A 1 131 ? -3.049 7.663 0.851 1.00 97.38 131 ALA A O 1
ATOM 1053 N N . ALA A 1 132 ? -3.085 9.126 -0.848 1.00 97.12 132 ALA A N 1
ATOM 1054 C CA . ALA A 1 132 ? -3.966 10.084 -0.181 1.00 97.12 132 ALA A CA 1
ATOM 1055 C C . ALA A 1 132 ? -5.354 9.488 0.109 1.00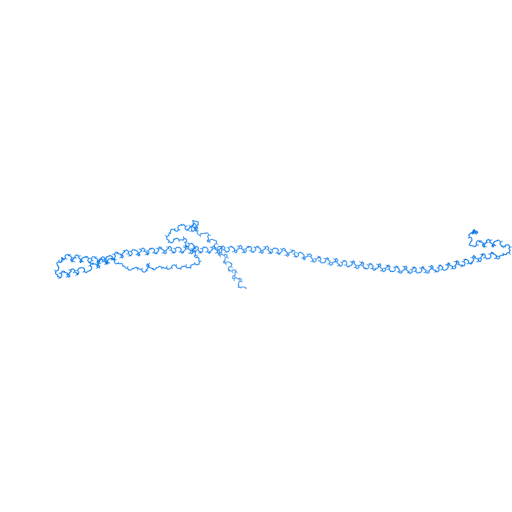 97.12 132 ALA A C 1
ATOM 1057 O O . ALA A 1 132 ? -5.919 9.694 1.185 1.00 97.12 132 ALA A O 1
ATOM 1058 N N . THR A 1 133 ? -5.905 8.716 -0.825 1.00 96.75 133 THR A N 1
ATOM 1059 C CA . THR A 1 133 ? -7.197 8.036 -0.658 1.00 96.75 133 THR A CA 1
ATOM 1060 C C . THR A 1 133 ? -7.119 6.921 0.381 1.00 96.75 133 THR A C 1
ATOM 1062 O O . THR A 1 133 ? -7.968 6.865 1.270 1.00 96.75 133 THR A O 1
ATOM 1065 N N . ALA A 1 134 ? -6.061 6.107 0.365 1.00 96.88 134 ALA A N 1
ATOM 1066 C CA . ALA A 1 134 ? -5.819 5.101 1.398 1.00 96.88 134 ALA A CA 1
ATOM 1067 C C . ALA A 1 134 ? -5.692 5.734 2.796 1.00 96.88 134 ALA A C 1
ATOM 1069 O O . ALA A 1 134 ? -6.279 5.233 3.756 1.00 96.88 134 ALA A O 1
ATOM 1070 N N . LEU A 1 135 ? -5.001 6.874 2.908 1.00 97.81 135 LEU A N 1
ATOM 1071 C CA . LEU A 1 135 ? -4.888 7.613 4.166 1.00 97.81 135 LEU A CA 1
ATOM 1072 C C . LEU A 1 135 ? -6.245 8.150 4.648 1.00 97.81 135 LEU A C 1
ATOM 1074 O O . LEU A 1 135 ? -6.538 8.084 5.842 1.00 97.81 135 LEU A O 1
ATOM 1078 N N . ARG A 1 136 ? -7.089 8.657 3.740 1.00 96.25 136 ARG A N 1
ATOM 1079 C CA . ARG A 1 136 ? -8.461 9.081 4.072 1.00 96.25 136 ARG A CA 1
ATOM 1080 C C . ARG A 1 136 ? -9.294 7.910 4.592 1.00 96.25 136 ARG A C 1
ATOM 1082 O O . ARG A 1 136 ? -9.912 8.039 5.645 1.00 96.25 136 ARG A O 1
ATOM 1089 N N . HIS A 1 137 ? -9.258 6.762 3.917 1.00 95.88 137 HIS A N 1
ATOM 1090 C CA . HIS A 1 137 ? -9.975 5.564 4.363 1.00 95.88 137 HIS A CA 1
ATOM 1091 C C . HIS A 1 137 ? -9.490 5.080 5.734 1.00 95.88 137 HIS A C 1
ATOM 1093 O O . HIS A 1 137 ? -10.310 4.755 6.589 1.00 95.88 137 HIS A O 1
ATOM 1099 N N . LEU A 1 138 ? -8.176 5.093 5.981 1.00 96.50 138 LEU A N 1
ATOM 1100 C CA . LEU A 1 138 ? -7.618 4.721 7.280 1.00 96.50 138 LEU A CA 1
ATOM 1101 C C . LEU A 1 138 ? -8.118 5.641 8.402 1.00 96.50 138 LEU A C 1
ATOM 1103 O O . LEU A 1 138 ? -8.505 5.149 9.460 1.00 96.50 138 LEU A O 1
ATOM 1107 N N . LYS A 1 139 ? -8.160 6.960 8.165 1.00 96.69 139 LYS A N 1
ATOM 1108 C CA . LYS A 1 139 ? -8.702 7.930 9.131 1.00 96.69 139 LYS A CA 1
ATOM 1109 C C . LYS A 1 139 ? -10.171 7.657 9.452 1.00 96.69 139 LYS A C 1
ATOM 1111 O O . LYS A 1 139 ? -10.535 7.665 10.622 1.00 96.69 139 LYS A O 1
ATOM 1116 N N . VAL A 1 140 ? -10.991 7.368 8.438 1.00 95.94 140 VAL A N 1
ATOM 1117 C CA . VAL A 1 140 ? -12.411 7.022 8.631 1.00 95.94 140 VAL A CA 1
ATOM 1118 C C . VAL A 1 140 ? -12.554 5.732 9.439 1.00 95.94 140 VAL A C 1
ATOM 1120 O O . VAL A 1 140 ? -13.286 5.711 10.422 1.00 95.94 140 VAL A O 1
ATOM 1123 N N . ILE A 1 141 ? -11.820 4.671 9.085 1.00 94.81 141 ILE A N 1
ATOM 1124 C CA . ILE A 1 141 ? -11.860 3.392 9.814 1.00 94.81 141 ILE A CA 1
ATOM 1125 C C . ILE A 1 141 ? -11.434 3.577 11.274 1.00 94.81 141 ILE A C 1
ATOM 1127 O O . ILE A 1 141 ? -12.058 3.011 12.173 1.00 94.81 141 ILE A O 1
ATOM 1131 N N . ASN A 1 142 ? -10.383 4.361 11.519 1.00 93.88 142 ASN A N 1
ATOM 1132 C CA . ASN A 1 142 ? -9.928 4.634 12.875 1.00 93.88 142 ASN A CA 1
ATOM 1133 C C . ASN A 1 142 ? -10.968 5.439 13.667 1.00 93.88 142 ASN A C 1
ATOM 1135 O O . ASN A 1 142 ? -11.305 5.049 14.780 1.00 93.88 142 ASN A O 1
ATOM 1139 N N . GLY A 1 143 ? -11.557 6.475 13.062 1.00 93.81 143 GLY A N 1
ATOM 1140 C CA . GLY A 1 143 ? -12.633 7.250 13.685 1.00 93.81 143 GLY A CA 1
ATOM 1141 C C . GLY A 1 143 ? -13.864 6.400 14.020 1.00 93.81 143 GLY A C 1
ATOM 1142 O O . GLY A 1 143 ? -14.408 6.512 15.114 1.00 93.81 143 GLY A O 1
ATOM 1143 N N . LEU A 1 144 ? -14.266 5.481 13.134 1.00 92.44 144 LEU A N 1
ATOM 1144 C CA . LEU A 1 144 ? -15.361 4.538 13.403 1.00 92.44 144 LEU A CA 1
ATOM 1145 C C . LEU A 1 144 ? -15.032 3.580 14.555 1.00 92.44 144 LEU A C 1
ATOM 1147 O O . LEU A 1 144 ? -15.892 3.286 15.386 1.00 92.44 144 LEU A O 1
ATOM 1151 N N . ARG A 1 145 ? -13.787 3.095 14.630 1.00 89.38 145 ARG A N 1
ATOM 1152 C CA . ARG A 1 145 ? -13.323 2.245 15.735 1.00 89.38 145 ARG A CA 1
ATOM 1153 C C . ARG A 1 145 ? -13.361 2.997 17.066 1.00 89.38 145 ARG A C 1
ATOM 1155 O O . ARG A 1 145 ? -13.829 2.436 18.055 1.00 89.38 145 ARG A O 1
ATOM 1162 N N . GLU A 1 146 ? -12.882 4.236 17.089 1.00 86.81 146 GLU A N 1
ATOM 1163 C CA . GLU A 1 146 ? -12.887 5.100 18.275 1.00 86.81 146 GLU A CA 1
ATOM 1164 C C . GLU A 1 146 ? -14.315 5.443 18.714 1.00 86.81 146 GLU A C 1
ATOM 1166 O O . GLU A 1 146 ? -14.644 5.275 19.886 1.00 86.81 146 GLU A O 1
ATOM 1171 N N . SER A 1 147 ? -15.190 5.815 17.775 1.00 86.31 147 SER A N 1
ATOM 1172 C CA . SER A 1 147 ? -16.615 6.064 18.029 1.00 86.31 147 SER A CA 1
ATOM 1173 C C . SER A 1 147 ? -17.304 4.835 18.626 1.00 86.31 147 SER A C 1
ATOM 1175 O O . SER A 1 147 ? -17.929 4.931 19.684 1.00 86.31 147 SER A O 1
ATOM 1177 N N . ARG A 1 148 ? -17.111 3.651 18.032 1.00 85.94 148 ARG A N 1
ATOM 1178 C CA . ARG A 1 148 ? -17.680 2.410 18.571 1.00 85.94 148 ARG A CA 1
ATOM 1179 C C . ARG A 1 148 ? -17.130 2.075 19.958 1.00 85.94 148 ARG A C 1
ATOM 1181 O O . ARG A 1 148 ? -17.873 1.584 20.806 1.00 85.94 148 ARG A O 1
ATOM 1188 N N . SER A 1 149 ? -15.841 2.321 20.185 1.00 84.19 149 SER A N 1
ATOM 1189 C CA . SER A 1 149 ? -15.205 2.110 21.487 1.00 84.19 149 SER A CA 1
ATOM 1190 C C . SER A 1 149 ? -15.800 3.019 22.563 1.00 84.19 149 SER A C 1
ATOM 1192 O O . SER A 1 149 ? -16.128 2.564 23.664 1.00 84.19 149 SER A O 1
ATOM 1194 N N . TYR A 1 150 ? -16.029 4.286 22.217 1.00 81.69 150 TYR A N 1
ATOM 1195 C CA . TYR A 1 150 ? -16.675 5.256 23.090 1.00 81.69 150 TYR A CA 1
ATOM 1196 C C . TYR A 1 150 ? -18.104 4.837 23.457 1.00 81.69 150 TYR A C 1
ATOM 1198 O O . TYR A 1 150 ? -18.423 4.759 24.643 1.00 81.69 150 TYR A O 1
ATOM 1206 N N . GLU A 1 151 ? -18.939 4.488 22.474 1.00 83.38 151 GLU A N 1
ATOM 1207 C CA . GLU A 1 151 ? -20.328 4.058 22.704 1.00 83.38 151 GLU A CA 1
ATOM 1208 C C . GLU A 1 151 ? -20.417 2.828 23.615 1.00 83.38 151 GLU A C 1
ATOM 1210 O O . GLU A 1 151 ? -21.172 2.819 24.589 1.00 83.38 151 GLU A O 1
ATOM 1215 N N . VAL A 1 152 ? -19.618 1.795 23.328 1.00 84.38 152 VAL A N 1
ATOM 1216 C CA . VAL A 1 152 ? -19.584 0.557 24.122 1.00 84.38 152 VAL A CA 1
ATOM 1217 C C . VAL A 1 152 ? -19.147 0.840 25.556 1.00 84.38 152 VAL A C 1
ATOM 1219 O O . VAL A 1 152 ? -19.721 0.294 26.501 1.00 84.38 152 VAL A O 1
ATOM 1222 N N . THR A 1 153 ? -18.133 1.688 25.721 1.00 81.25 153 THR A N 1
ATOM 1223 C CA . THR A 1 153 ? -17.621 2.055 27.041 1.00 81.25 153 THR A CA 1
ATOM 1224 C C . THR A 1 153 ? -18.671 2.850 27.818 1.00 81.25 153 THR A C 1
ATOM 1226 O O . THR A 1 153 ? -18.980 2.493 28.952 1.00 81.25 153 THR A O 1
ATOM 1229 N N . HIS A 1 154 ? -19.293 3.855 27.197 1.00 79.38 154 HIS A N 1
ATOM 1230 C CA . HIS A 1 154 ? -20.353 4.660 27.806 1.00 79.38 154 HIS A CA 1
ATOM 1231 C C . HIS A 1 154 ? -21.563 3.815 28.229 1.00 79.38 154 HIS A C 1
ATOM 1233 O O . HIS A 1 154 ? -22.067 3.951 29.345 1.00 79.38 154 HIS A O 1
ATOM 1239 N N . GLU A 1 155 ? -22.001 2.887 27.377 1.00 83.12 155 GLU A N 1
ATOM 1240 C CA . GLU A 1 155 ? -23.115 1.998 27.702 1.00 83.12 155 GLU A CA 1
ATOM 1241 C C . GLU A 1 155 ? -22.782 1.066 28.871 1.00 83.12 155 GLU A C 1
ATOM 1243 O O . GLU A 1 155 ? -23.601 0.887 29.775 1.00 83.12 155 GLU A O 1
ATOM 1248 N N . LYS A 1 156 ? -21.558 0.522 28.915 1.00 82.44 156 LYS A N 1
ATOM 1249 C CA . LYS A 1 156 ? -21.111 -0.303 30.044 1.00 82.44 156 LYS A CA 1
ATOM 1250 C C . LYS A 1 156 ? -21.177 0.472 31.357 1.00 82.44 156 LYS A C 1
ATOM 1252 O O . LYS A 1 156 ? -21.671 -0.068 32.345 1.00 82.44 156 LYS A O 1
ATOM 1257 N N . ILE A 1 157 ? -20.732 1.726 31.354 1.00 79.06 157 ILE A N 1
ATOM 1258 C CA . ILE A 1 157 ? -20.770 2.602 32.530 1.00 79.06 157 ILE A CA 1
ATOM 1259 C C . ILE A 1 157 ? -22.216 2.825 32.963 1.00 79.06 157 ILE A C 1
ATOM 1261 O O . ILE A 1 157 ? -22.551 2.582 34.119 1.00 79.06 157 ILE A O 1
ATOM 1265 N N . ARG A 1 158 ? -23.100 3.189 32.026 1.00 83.00 158 ARG A N 1
ATOM 1266 C CA . ARG A 1 158 ? -24.530 3.391 32.299 1.00 83.00 158 ARG A CA 1
ATOM 1267 C C . ARG A 1 158 ? -25.164 2.162 32.956 1.00 83.00 158 ARG A C 1
ATOM 1269 O O . ARG A 1 158 ? -25.867 2.291 33.961 1.00 83.00 158 ARG A O 1
ATOM 1276 N N . VAL A 1 159 ? -24.900 0.972 32.413 1.00 82.00 159 VAL A N 1
ATOM 1277 C CA . VAL A 1 159 ? -25.424 -0.292 32.950 1.00 82.00 159 VAL A CA 1
ATOM 1278 C C . VAL A 1 159 ? -24.831 -0.603 34.324 1.00 82.00 159 VAL A C 1
ATOM 1280 O O . VAL A 1 159 ? -25.577 -0.977 35.229 1.00 82.00 159 VAL A O 1
ATOM 1283 N N . GLN A 1 160 ? -23.522 -0.416 34.516 1.00 80.25 160 GLN A N 1
ATOM 1284 C CA . GLN A 1 160 ? -22.866 -0.610 35.813 1.00 80.25 160 GLN A CA 1
ATOM 1285 C C . GLN A 1 160 ? -23.445 0.323 36.880 1.00 80.25 160 GLN A C 1
ATOM 1287 O O . GLN A 1 160 ? -23.811 -0.150 37.955 1.00 80.25 160 GLN A O 1
ATOM 1292 N N . THR A 1 161 ? -23.614 1.611 36.578 1.00 79.75 161 THR A N 1
ATOM 1293 C CA . THR A 1 161 ? -24.228 2.580 37.495 1.00 79.75 161 THR A CA 1
ATOM 1294 C C . THR A 1 161 ? -25.658 2.177 37.857 1.00 79.75 161 THR A C 1
ATOM 1296 O O . THR A 1 161 ? -26.008 2.141 39.037 1.00 79.75 161 THR A O 1
ATOM 1299 N N . ALA A 1 162 ? -26.482 1.800 36.875 1.00 80.56 162 ALA A N 1
ATOM 1300 C CA . ALA A 1 162 ? -27.845 1.335 37.136 1.00 80.56 162 ALA A CA 1
ATOM 1301 C C . ALA A 1 162 ? -27.873 0.054 37.990 1.00 80.56 162 ALA A C 1
ATOM 1303 O O . ALA A 1 162 ? -28.747 -0.109 38.847 1.00 80.56 162 ALA A O 1
ATOM 1304 N N . MET A 1 163 ? -26.913 -0.850 37.782 1.00 83.25 163 MET A N 1
ATOM 1305 C CA . MET A 1 163 ? -26.774 -2.071 38.571 1.00 83.25 163 MET A CA 1
ATOM 1306 C C . MET A 1 163 ? -26.386 -1.755 40.018 1.00 83.25 163 MET A C 1
ATOM 1308 O O . MET A 1 163 ? -27.045 -2.258 40.922 1.00 83.25 163 MET A O 1
ATOM 1312 N N . ILE A 1 164 ? -25.420 -0.859 40.248 1.00 82.19 164 ILE A N 1
ATOM 1313 C CA . ILE A 1 164 ? -25.035 -0.389 41.591 1.00 82.19 164 ILE A CA 1
ATOM 1314 C C . ILE A 1 164 ? -26.246 0.192 42.332 1.00 82.19 164 ILE A C 1
ATOM 1316 O O . ILE A 1 164 ? -26.482 -0.158 43.488 1.00 82.19 164 ILE A O 1
ATOM 1320 N N . VAL A 1 165 ? -27.066 1.016 41.669 1.00 82.31 165 VAL A N 1
ATOM 1321 C CA . VAL A 1 165 ? -28.285 1.580 42.277 1.00 82.31 165 VAL A CA 1
ATOM 1322 C C . VAL A 1 165 ? -29.265 0.477 42.693 1.00 82.31 165 VAL A C 1
ATOM 1324 O O . VAL A 1 165 ? -29.758 0.494 43.822 1.00 82.31 165 VAL A O 1
ATOM 1327 N N . LYS A 1 166 ? -29.518 -0.513 41.826 1.00 85.75 166 LYS A N 1
ATOM 1328 C CA . LYS A 1 166 ? -30.387 -1.659 42.154 1.00 85.75 166 LYS A CA 1
ATOM 1329 C C . LYS A 1 166 ? -29.826 -2.497 43.304 1.00 85.75 166 LYS A C 1
ATOM 1331 O O . LYS A 1 166 ? -30.586 -2.896 44.186 1.00 85.75 166 LYS A O 1
ATOM 1336 N N . CYS A 1 167 ? -28.515 -2.742 43.318 1.00 83.94 167 CYS A N 1
ATOM 1337 C CA . CYS A 1 167 ? -27.835 -3.431 44.415 1.00 83.94 167 CYS A CA 1
ATOM 1338 C C . CYS A 1 167 ? -28.037 -2.682 45.730 1.00 83.94 167 CYS A C 1
ATOM 1340 O O . CYS A 1 167 ? -28.490 -3.275 46.704 1.00 83.94 167 CYS A O 1
ATOM 1342 N N . ASN A 1 168 ? -27.772 -1.374 45.747 1.00 86.56 168 ASN A N 1
ATOM 1343 C CA . ASN A 1 168 ? -27.912 -0.545 46.941 1.00 86.56 168 ASN A CA 1
ATOM 1344 C C . ASN A 1 168 ? -29.348 -0.561 47.476 1.00 86.56 168 ASN A C 1
ATOM 1346 O O . ASN A 1 168 ? -29.543 -0.743 48.672 1.00 86.56 168 ASN A O 1
ATOM 1350 N N . GLN A 1 169 ? -30.356 -0.466 46.604 1.00 88.62 169 GLN A N 1
ATOM 1351 C CA . GLN A 1 169 ? -31.762 -0.584 47.010 1.00 88.62 169 GLN A CA 1
ATOM 1352 C C . GLN A 1 169 ? -32.070 -1.934 47.674 1.00 88.62 169 GLN A C 1
ATOM 1354 O O . GLN A 1 169 ? -32.751 -1.974 48.698 1.00 88.62 169 GLN A O 1
ATOM 1359 N N . ARG A 1 170 ? -31.565 -3.043 47.119 1.00 87.00 170 ARG A N 1
ATOM 1360 C CA . ARG A 1 170 ? -31.742 -4.381 47.708 1.00 87.00 170 ARG A CA 1
ATOM 1361 C C . ARG A 1 170 ? -31.013 -4.516 49.040 1.00 87.00 170 ARG A C 1
ATOM 1363 O O . ARG A 1 170 ? -31.601 -5.015 49.992 1.00 87.00 170 ARG A O 1
ATOM 1370 N N . PHE A 1 171 ? -29.783 -4.015 49.142 1.00 87.06 171 PHE A N 1
ATOM 1371 C CA . PHE A 1 171 ? -29.041 -4.004 50.403 1.00 87.06 171 PHE A CA 1
ATOM 1372 C C . PHE A 1 171 ? -29.741 -3.174 51.480 1.00 87.06 171 PHE A C 1
ATOM 1374 O O . PHE A 1 171 ? -29.772 -3.605 52.629 1.00 87.06 171 PHE A O 1
ATOM 1381 N N . THR A 1 172 ? -30.346 -2.033 51.137 1.00 90.06 172 THR A N 1
ATOM 1382 C CA . THR A 1 172 ? -31.152 -1.253 52.088 1.00 90.06 172 THR A CA 1
ATOM 1383 C C . THR A 1 172 ? -32.341 -2.065 52.601 1.00 90.06 172 THR A C 1
ATOM 1385 O O . THR A 1 172 ? -32.519 -2.162 53.812 1.00 90.06 172 THR A O 1
ATOM 1388 N N . LYS A 1 173 ? -33.085 -2.742 51.715 1.00 89.31 173 LYS A N 1
ATOM 1389 C CA . LYS A 1 173 ? -34.197 -3.625 52.115 1.00 89.31 173 LYS A CA 1
ATOM 1390 C C . LYS A 1 173 ? -33.743 -4.783 53.009 1.00 89.31 173 LYS A C 1
ATOM 1392 O O . LYS A 1 173 ? -34.424 -5.108 53.976 1.00 89.31 173 LYS A O 1
ATOM 1397 N N . ILE A 1 174 ? -32.591 -5.393 52.714 1.00 89.00 174 ILE A N 1
ATOM 1398 C CA . ILE A 1 174 ? -32.005 -6.443 53.563 1.00 89.00 174 ILE A CA 1
ATOM 1399 C C . ILE A 1 174 ? -31.645 -5.875 54.940 1.00 89.00 174 ILE A C 1
ATOM 1401 O O . ILE A 1 174 ? -31.976 -6.490 55.947 1.00 89.00 174 ILE A O 1
ATOM 1405 N N . ARG A 1 175 ? -31.028 -4.688 55.012 1.00 89.00 175 ARG A N 1
ATOM 1406 C CA . ARG A 1 175 ? -30.718 -4.033 56.297 1.00 89.00 175 ARG A CA 1
ATOM 1407 C C . ARG A 1 175 ? -31.980 -3.727 57.107 1.00 89.00 175 ARG A C 1
ATOM 1409 O O . ARG A 1 175 ? -31.971 -3.889 58.322 1.00 89.00 175 ARG A O 1
ATOM 1416 N N . GLU A 1 176 ? -33.062 -3.303 56.456 1.00 88.88 176 GLU A N 1
ATOM 1417 C CA . GLU A 1 176 ? -34.359 -3.072 57.107 1.00 88.88 176 GLU A CA 1
ATOM 1418 C C . GLU A 1 176 ? -34.996 -4.370 57.623 1.00 88.88 176 GLU A C 1
ATOM 1420 O O . GLU A 1 176 ? -35.548 -4.390 58.724 1.00 88.88 176 GLU A O 1
ATOM 1425 N N . LEU A 1 177 ? -34.913 -5.459 56.852 1.00 88.50 177 LEU A N 1
ATOM 1426 C CA . LEU A 1 177 ? -35.336 -6.794 57.288 1.00 88.50 177 LEU A CA 1
ATOM 1427 C C . LEU A 1 177 ? -34.532 -7.269 58.499 1.00 88.50 177 LEU A C 1
ATOM 1429 O O . LEU A 1 177 ? -35.121 -7.722 59.476 1.00 88.50 177 LEU A O 1
ATOM 1433 N N . GLU A 1 178 ? -33.211 -7.117 58.453 1.00 88.94 178 GLU A N 1
ATOM 1434 C CA . GLU A 1 178 ? -32.315 -7.537 59.530 1.00 88.94 178 GLU A CA 1
ATOM 1435 C C . GLU A 1 178 ? -32.565 -6.750 60.819 1.00 88.94 178 GLU A C 1
ATOM 1437 O O . GLU A 1 178 ? -32.604 -7.321 61.905 1.00 88.94 178 GLU A O 1
ATOM 1442 N N . LYS A 1 179 ? -32.839 -5.444 60.708 1.00 88.44 179 LYS A N 1
ATOM 1443 C CA . LYS A 1 179 ? -33.229 -4.629 61.863 1.00 88.44 179 LYS A CA 1
ATOM 1444 C C . LYS A 1 179 ? -34.490 -5.180 62.540 1.00 88.44 179 LYS A C 1
ATOM 1446 O O . LYS A 1 179 ? -34.499 -5.335 63.754 1.00 88.44 179 LYS A O 1
ATOM 1451 N N . ARG A 1 180 ? -35.523 -5.523 61.757 1.00 88.44 180 ARG A N 1
ATOM 1452 C CA . ARG A 1 180 ? -36.758 -6.133 62.287 1.00 88.44 180 ARG A CA 1
ATOM 1453 C C . ARG A 1 180 ? -36.517 -7.524 62.873 1.00 88.44 180 ARG A C 1
ATOM 1455 O O . ARG A 1 180 ? -37.159 -7.889 63.852 1.00 88.44 180 ARG A O 1
ATOM 1462 N N . ARG A 1 181 ? -35.595 -8.297 62.289 1.00 89.25 181 ARG A N 1
ATOM 1463 C CA . ARG A 1 181 ? -35.196 -9.610 62.809 1.00 89.25 181 ARG A CA 1
ATOM 1464 C C . ARG A 1 181 ? -34.565 -9.489 64.198 1.00 89.25 181 ARG A C 1
ATOM 1466 O O . ARG A 1 181 ? -34.891 -10.302 65.053 1.00 89.25 181 ARG A O 1
ATOM 1473 N N . GLY A 1 182 ? -33.751 -8.464 64.451 1.00 88.44 182 GLY A N 1
ATOM 1474 C CA . GLY A 1 182 ? -33.198 -8.201 65.787 1.00 88.44 182 GLY A CA 1
ATOM 1475 C C . GLY A 1 182 ? -34.274 -7.958 66.856 1.00 88.44 182 GLY A C 1
ATOM 1476 O O . GLY A 1 182 ? -34.197 -8.514 67.955 1.00 88.44 182 GLY A O 1
ATOM 1477 N N . ASP A 1 183 ? -35.315 -7.193 66.517 1.00 89.69 183 ASP A N 1
ATOM 1478 C CA . ASP A 1 183 ? -36.461 -6.967 67.408 1.00 89.69 183 ASP A CA 1
ATOM 1479 C C . ASP A 1 183 ? -37.232 -8.280 67.663 1.00 89.69 183 ASP A C 1
ATOM 1481 O O . ASP A 1 183 ? -37.537 -8.618 68.810 1.00 89.69 183 ASP A O 1
ATOM 1485 N N . PHE A 1 184 ? -37.471 -9.074 66.612 1.00 91.44 184 PHE A N 1
ATOM 1486 C CA . PHE A 1 184 ? -38.106 -10.394 66.713 1.00 91.44 184 PHE A CA 1
ATOM 1487 C C . PHE A 1 184 ? -37.307 -11.385 67.567 1.00 91.44 184 PHE A C 1
ATOM 1489 O O . PHE A 1 184 ? -37.880 -12.077 68.404 1.00 91.44 184 PHE A O 1
ATOM 1496 N N . GLU A 1 185 ? -35.989 -11.466 67.384 1.00 90.19 185 GLU A N 1
ATOM 1497 C CA . GLU A 1 185 ? -35.118 -12.350 68.168 1.00 90.19 185 GLU A CA 1
ATOM 1498 C C . GLU A 1 185 ? -35.113 -11.962 69.650 1.00 90.19 185 GLU A C 1
ATOM 1500 O O . GLU A 1 185 ? -35.143 -12.840 70.516 1.00 90.19 185 GLU A O 1
ATOM 1505 N N . THR A 1 186 ? -35.163 -10.661 69.945 1.00 91.44 186 THR A N 1
ATOM 1506 C CA . THR A 1 186 ? -35.301 -10.150 71.314 1.00 91.44 186 THR A CA 1
ATOM 1507 C C . THR A 1 186 ? -36.636 -10.584 71.928 1.00 91.44 186 THR A C 1
ATOM 1509 O O . THR A 1 186 ? -36.644 -11.174 73.010 1.00 91.44 186 THR A O 1
ATOM 1512 N N . ALA A 1 187 ? -37.755 -10.376 71.226 1.00 91.81 187 ALA A N 1
ATOM 1513 C CA . ALA A 1 187 ? -39.084 -10.783 71.694 1.00 91.81 187 ALA A CA 1
ATOM 1514 C C . ALA A 1 187 ? -39.200 -12.306 71.864 1.00 91.81 187 ALA A C 1
ATOM 1516 O O . ALA A 1 187 ? -39.682 -12.786 72.888 1.00 91.81 187 ALA A O 1
ATOM 1517 N N . ARG A 1 188 ? -38.676 -13.083 70.911 1.00 92.19 188 ARG A N 1
ATOM 1518 C CA . ARG A 1 188 ? -38.632 -14.549 70.981 1.00 92.19 188 ARG A CA 1
ATOM 1519 C C . ARG A 1 188 ? -37.782 -15.050 72.149 1.00 92.19 188 ARG A C 1
ATOM 1521 O O . ARG A 1 188 ? -38.129 -16.057 72.769 1.00 92.19 188 ARG A O 1
ATOM 1528 N N . SER A 1 189 ? -36.671 -14.378 72.451 1.00 92.75 189 SER A N 1
ATOM 1529 C CA . SER A 1 189 ? -35.836 -14.691 73.616 1.00 92.75 189 SER A CA 1
ATOM 1530 C C . SER A 1 189 ? -36.604 -14.461 74.919 1.00 92.75 189 SER A C 1
ATOM 1532 O O . SER A 1 189 ? -36.630 -15.351 75.768 1.00 92.75 189 SER A O 1
ATOM 1534 N N . LEU A 1 190 ? -37.302 -13.326 75.048 1.00 92.00 190 LEU A N 1
ATOM 1535 C CA . LEU A 1 190 ? -38.152 -13.028 76.207 1.00 92.00 190 LEU A CA 1
ATOM 1536 C C . LEU A 1 190 ? -39.300 -14.032 76.349 1.00 92.00 190 LEU A C 1
ATOM 1538 O O . LEU A 1 190 ? -39.496 -14.576 77.432 1.00 92.00 190 LEU A O 1
ATOM 1542 N N . GLN A 1 191 ? -39.985 -14.358 75.249 1.00 92.06 191 GLN A N 1
ATOM 1543 C CA . GLN A 1 191 ? -41.005 -15.406 75.219 1.00 92.06 191 GLN A CA 1
ATOM 1544 C C . GLN A 1 191 ? -40.434 -16.741 75.708 1.00 92.06 191 GLN A C 1
ATOM 1546 O O . GLN A 1 191 ? -41.034 -17.389 76.556 1.00 92.06 191 GLN A O 1
ATOM 1551 N N . SER A 1 192 ? -39.253 -17.137 75.222 1.00 91.06 192 SER A N 1
ATOM 1552 C CA . SER A 1 192 ? -38.606 -18.397 75.615 1.00 91.06 192 SER A CA 1
ATOM 1553 C C . SER A 1 192 ? -38.182 -18.415 77.088 1.00 91.06 192 SER A C 1
ATOM 1555 O O . SER A 1 192 ? -38.188 -19.480 77.697 1.00 91.06 192 SER A O 1
ATOM 1557 N N . GLN A 1 193 ? -37.806 -17.263 77.658 1.00 89.94 193 GLN A N 1
ATOM 1558 C CA . GLN A 1 193 ? -37.474 -17.129 79.082 1.00 89.94 193 GLN A CA 1
ATOM 1559 C C . GLN A 1 193 ? -38.717 -17.175 79.972 1.00 89.94 193 GLN A C 1
ATOM 1561 O O . GLN A 1 193 ? -38.683 -17.799 81.029 1.00 89.94 193 GLN A O 1
ATOM 1566 N N . ALA A 1 194 ? -39.800 -16.519 79.554 1.00 88.62 194 ALA A N 1
ATOM 1567 C CA . ALA A 1 194 ? -41.056 -16.516 80.291 1.00 88.62 194 ALA A CA 1
ATOM 1568 C C . ALA A 1 194 ? -41.755 -17.882 80.220 1.00 88.62 194 ALA A C 1
ATOM 1570 O O . ALA A 1 194 ? -42.341 -18.314 81.208 1.00 88.62 194 ALA A O 1
ATOM 1571 N N . PHE A 1 195 ? -41.648 -18.582 79.086 1.00 90.38 195 PHE A N 1
ATOM 1572 C CA . PHE A 1 195 ? -42.371 -19.819 78.809 1.00 90.38 195 PHE A CA 1
ATOM 1573 C C . PHE A 1 195 ? -42.160 -20.899 79.878 1.00 90.38 195 PHE A C 1
ATOM 1575 O O . PHE A 1 195 ? -41.051 -21.390 80.099 1.00 90.38 195 PHE A O 1
ATOM 1582 N N . GLY A 1 196 ? -43.261 -21.330 80.498 1.00 86.69 196 GLY A N 1
ATOM 1583 C CA . GLY A 1 196 ? -43.261 -22.406 81.488 1.00 86.69 196 GLY A CA 1
ATOM 1584 C C . GLY A 1 196 ? -42.985 -21.937 82.916 1.00 86.69 196 GLY A C 1
ATOM 1585 O O . GLY A 1 196 ? -43.050 -22.762 83.831 1.00 86.69 196 GLY A O 1
ATOM 1586 N N . THR A 1 197 ? -42.754 -20.638 83.133 1.00 89.12 197 THR A N 1
ATOM 1587 C CA . THR A 1 197 ? -42.601 -20.054 84.474 1.00 89.12 197 THR A CA 1
ATOM 1588 C C . THR A 1 197 ? -43.877 -20.243 85.279 1.00 89.12 197 THR A C 1
ATOM 1590 O O . THR A 1 197 ? -43.818 -20.720 86.415 1.00 89.12 197 THR A O 1
ATOM 1593 N N . LYS A 1 198 ? -45.041 -19.985 84.669 1.00 90.06 198 LYS A N 1
ATOM 1594 C CA . LYS A 1 198 ? -46.346 -20.253 85.285 1.00 90.06 198 LYS A CA 1
ATOM 1595 C C . LYS A 1 198 ? -46.450 -21.704 85.756 1.00 90.06 198 LYS A C 1
ATOM 1597 O O . LYS A 1 198 ? -46.778 -21.965 86.908 1.00 90.06 198 LYS A O 1
ATOM 1602 N N . LYS A 1 199 ? -46.127 -22.643 84.865 1.00 90.94 199 LYS A N 1
ATOM 1603 C CA . LYS A 1 199 ? -46.266 -24.084 85.110 1.00 90.94 199 LYS A CA 1
ATOM 1604 C C . LYS A 1 199 ? -45.367 -24.558 86.258 1.00 90.94 199 LYS A C 1
ATOM 1606 O O . LYS A 1 199 ? -45.763 -25.412 87.046 1.00 90.94 199 LYS A O 1
ATOM 1611 N N . CYS A 1 200 ? -44.173 -23.976 86.379 1.00 88.75 200 CYS A N 1
ATOM 1612 C CA . CYS A 1 200 ? -43.280 -24.200 87.514 1.00 88.75 200 CYS A CA 1
ATOM 1613 C C . CYS A 1 200 ? -43.853 -23.633 88.824 1.00 88.75 200 CYS A C 1
ATOM 1615 O O . CYS A 1 200 ? -43.806 -24.313 89.847 1.00 88.75 200 CYS A O 1
ATOM 1617 N N . LEU A 1 201 ? -44.413 -22.418 88.810 1.00 89.12 201 LEU A N 1
ATOM 1618 C CA . LEU A 1 201 ? -45.018 -21.798 89.997 1.00 89.12 201 LEU A CA 1
ATOM 1619 C C . LEU A 1 201 ? -46.278 -22.541 90.467 1.00 89.12 201 LEU A C 1
ATOM 1621 O O . LEU A 1 201 ? -46.456 -22.729 91.669 1.00 89.12 201 LEU A O 1
ATOM 1625 N N . GLU A 1 202 ? -47.111 -23.016 89.540 1.00 89.81 202 GLU A N 1
ATOM 1626 C CA . GLU A 1 202 ? -48.270 -23.866 89.840 1.00 89.81 202 GLU A CA 1
ATOM 1627 C C . GLU A 1 202 ? -47.835 -25.168 90.528 1.00 89.81 202 GLU A C 1
ATOM 1629 O O . GLU A 1 202 ? -48.356 -25.499 91.591 1.00 89.81 202 GLU A O 1
ATOM 1634 N N . ALA A 1 203 ? -46.807 -25.849 90.008 1.00 91.56 203 ALA A N 1
ATOM 1635 C CA . ALA A 1 203 ? -46.267 -27.063 90.626 1.00 91.56 203 ALA A CA 1
ATOM 1636 C C . ALA A 1 203 ? -45.680 -26.815 92.032 1.00 91.56 203 ALA A C 1
ATOM 1638 O O . ALA A 1 203 ? -45.838 -27.638 92.936 1.00 91.56 203 ALA A O 1
ATOM 1639 N N . LEU A 1 204 ? -45.015 -25.674 92.250 1.00 89.81 204 LEU A N 1
ATOM 1640 C CA . LEU A 1 204 ? -44.486 -25.296 93.566 1.00 89.81 204 LEU A CA 1
ATOM 1641 C C . LEU A 1 204 ? -45.610 -25.002 94.569 1.00 89.81 204 LEU A C 1
ATOM 1643 O O . LEU A 1 204 ? -45.532 -25.448 95.718 1.00 89.81 204 LEU A O 1
ATOM 1647 N N . LYS A 1 205 ? -46.671 -24.320 94.126 1.00 90.62 205 LYS A N 1
ATOM 1648 C CA . LYS A 1 205 ? -47.883 -24.090 94.919 1.00 90.62 205 LYS A CA 1
ATOM 1649 C C . LYS A 1 205 ? -48.563 -25.408 95.297 1.00 90.62 205 LYS A C 1
ATOM 1651 O O . LYS A 1 205 ? -48.926 -25.596 96.455 1.00 90.62 205 LYS A O 1
ATOM 1656 N N . GLU A 1 206 ? -48.669 -26.347 94.357 1.00 89.88 206 GLU A N 1
ATOM 1657 C CA . GLU A 1 206 ? -49.181 -27.702 94.614 1.00 89.88 206 GLU A CA 1
ATOM 1658 C C . GLU A 1 206 ? -48.305 -28.482 95.611 1.00 89.88 206 GLU A C 1
ATOM 1660 O O . GLU A 1 206 ? -48.829 -29.232 96.435 1.00 89.88 206 GLU A O 1
ATOM 1665 N N . SER A 1 207 ? -46.983 -28.270 95.600 1.00 89.12 207 SER A N 1
ATOM 1666 C CA . SER A 1 207 ? -46.051 -28.897 96.552 1.00 89.12 207 SER A CA 1
ATOM 1667 C C . SER A 1 207 ? -46.096 -28.328 97.984 1.00 89.12 207 SER A C 1
ATOM 1669 O O . SER A 1 207 ? -45.397 -28.838 98.862 1.00 89.12 207 SER A O 1
ATOM 1671 N N . GLY A 1 208 ? -46.927 -27.309 98.244 1.00 85.00 208 GLY A N 1
ATOM 1672 C CA . GLY A 1 208 ? -47.146 -26.739 99.580 1.00 85.00 208 GLY A CA 1
ATOM 1673 C C . GLY A 1 208 ? -46.359 -25.461 99.891 1.00 85.00 208 GLY A C 1
ATOM 1674 O O . GLY A 1 208 ? -46.295 -25.069 101.056 1.00 85.00 208 GLY A O 1
ATOM 1675 N N . ILE A 1 209 ? -45.763 -24.807 98.888 1.00 86.69 209 ILE A N 1
ATOM 1676 C CA . ILE A 1 209 ? -45.137 -23.485 99.046 1.00 86.69 209 ILE A CA 1
ATOM 1677 C C . ILE A 1 209 ? -46.219 -22.407 98.900 1.00 86.69 209 ILE A C 1
ATOM 1679 O O . ILE A 1 209 ? -46.993 -22.428 97.944 1.00 86.69 209 ILE A O 1
ATOM 1683 N N . ASP A 1 210 ? -46.266 -21.453 99.833 1.00 86.62 210 ASP A N 1
ATOM 1684 C CA . ASP A 1 210 ? -47.239 -20.355 99.812 1.00 86.62 210 ASP A CA 1
ATOM 1685 C C . ASP A 1 210 ? -46.851 -19.298 98.763 1.00 86.62 210 ASP A C 1
ATOM 1687 O O . ASP A 1 210 ? -46.087 -18.369 99.030 1.00 86.62 210 ASP A O 1
ATOM 1691 N N . ILE A 1 211 ? -47.327 -19.495 97.530 1.00 87.12 211 ILE A N 1
ATOM 1692 C CA . ILE A 1 211 ? -47.164 -18.563 96.409 1.00 87.12 211 ILE A CA 1
ATOM 1693 C C . ILE A 1 211 ? -48.500 -17.834 96.188 1.00 87.12 211 ILE A C 1
ATOM 1695 O O . ILE A 1 211 ? -49.503 -18.495 95.875 1.00 87.12 211 ILE A O 1
ATOM 1699 N N . PRO A 1 212 ? -48.536 -16.490 96.297 1.00 90.62 212 PRO A N 1
ATOM 1700 C CA . PRO A 1 212 ? -49.742 -15.710 96.039 1.00 90.62 212 PRO A CA 1
ATOM 1701 C C . PRO A 1 212 ? -50.283 -15.949 94.627 1.00 90.62 212 PRO A C 1
ATOM 1703 O O . PRO A 1 212 ? -49.523 -15.973 93.655 1.00 90.62 212 PRO A O 1
ATOM 1706 N N . GLN A 1 213 ? -51.606 -16.094 94.497 1.00 89.00 213 GLN A N 1
ATOM 1707 C CA . GLN A 1 213 ? -52.244 -16.296 93.191 1.00 89.00 213 GLN A CA 1
ATOM 1708 C C . GLN A 1 213 ? -51.991 -15.105 92.258 1.00 89.00 213 GLN A C 1
ATOM 1710 O O . GLN A 1 213 ? -51.769 -15.327 91.072 1.00 89.00 213 GLN A O 1
ATOM 1715 N N . GLU A 1 214 ? -51.896 -13.877 92.790 1.00 89.44 214 GLU A N 1
ATOM 1716 C CA . GLU A 1 214 ? -51.591 -12.697 91.970 1.00 89.44 214 GLU A CA 1
ATOM 1717 C C . GLU A 1 214 ? -50.232 -12.818 91.261 1.00 89.44 214 GLU A C 1
ATOM 1719 O O . GLU A 1 214 ? -50.057 -12.295 90.165 1.00 89.44 214 GLU A O 1
ATOM 1724 N N . THR A 1 215 ? -49.270 -13.542 91.851 1.00 88.94 215 THR A N 1
ATOM 1725 C CA . THR A 1 215 ? -47.962 -13.780 91.216 1.00 88.94 215 THR A CA 1
ATOM 1726 C C . THR A 1 215 ? -48.095 -14.732 90.025 1.00 88.94 215 THR A C 1
ATOM 1728 O O . THR A 1 215 ? -47.473 -14.513 88.992 1.00 88.94 215 THR A O 1
ATOM 1731 N N . ILE A 1 216 ? -48.928 -15.770 90.138 1.00 88.50 216 ILE A N 1
ATOM 1732 C CA . ILE A 1 216 ? -49.188 -16.725 89.047 1.00 88.50 216 ILE A CA 1
ATOM 1733 C C . ILE A 1 216 ? -49.949 -16.043 87.903 1.00 88.50 216 ILE A C 1
ATOM 1735 O O . ILE A 1 216 ? -49.632 -16.259 86.730 1.00 88.50 216 ILE A O 1
ATOM 1739 N N . ASP A 1 217 ? -50.924 -15.200 88.237 1.00 91.19 217 ASP A N 1
ATOM 1740 C CA . ASP A 1 217 ? -51.716 -14.461 87.253 1.00 91.19 217 ASP A CA 1
ATOM 1741 C C . ASP A 1 217 ? -50.842 -13.439 86.502 1.00 91.19 217 ASP A C 1
ATOM 1743 O O . ASP A 1 217 ? -50.899 -13.385 85.274 1.00 91.19 217 ASP A O 1
ATOM 1747 N N . LEU A 1 218 ? -49.931 -12.742 87.197 1.00 92.12 218 LEU A N 1
ATOM 1748 C CA . LEU A 1 218 ? -48.949 -11.839 86.580 1.00 92.12 218 LEU A CA 1
ATOM 1749 C C . LEU A 1 218 ? -48.080 -12.549 85.530 1.00 92.12 218 LEU A C 1
ATOM 1751 O O . LEU A 1 218 ? -47.938 -12.059 84.412 1.00 92.12 218 LEU A O 1
ATOM 1755 N N . PHE A 1 219 ? -47.504 -13.711 85.861 1.00 90.75 219 PHE A N 1
ATOM 1756 C CA . PHE A 1 219 ? -46.697 -14.468 84.895 1.00 90.75 219 PHE A CA 1
ATOM 1757 C C . PHE A 1 219 ? -47.545 -15.057 83.759 1.00 90.75 219 PHE A C 1
ATOM 1759 O O . PHE A 1 219 ? -47.043 -15.218 82.650 1.00 90.75 219 PHE A O 1
ATOM 1766 N N . THR A 1 220 ? -48.831 -15.332 84.002 1.00 90.88 220 THR A N 1
ATOM 1767 C CA . THR A 1 220 ? -49.768 -15.745 82.946 1.00 90.88 220 THR A CA 1
ATOM 1768 C C . THR A 1 220 ? -49.993 -14.617 81.937 1.00 90.88 220 THR A C 1
ATOM 1770 O O . THR A 1 220 ? -49.980 -14.866 80.731 1.00 90.88 220 THR A O 1
ATOM 1773 N N . GLU A 1 221 ? -50.178 -13.384 82.411 1.00 91.75 221 GLU A N 1
ATOM 1774 C CA . GLU A 1 221 ? -50.300 -12.207 81.545 1.00 91.75 221 GLU A CA 1
ATOM 1775 C C . GLU A 1 221 ? -48.993 -11.937 80.790 1.00 91.75 221 GLU A C 1
ATOM 1777 O O . GLU A 1 221 ? -49.023 -11.777 79.572 1.00 91.75 221 GLU A O 1
ATOM 1782 N N . GLN A 1 222 ? -47.841 -12.007 81.464 1.00 91.00 222 GLN A N 1
ATOM 1783 C CA . GLN A 1 222 ? -46.530 -11.812 80.833 1.00 91.00 222 GLN A CA 1
ATOM 1784 C C . GLN A 1 222 ? -46.212 -12.852 79.750 1.00 91.00 222 GLN A C 1
ATOM 1786 O O . GLN A 1 222 ? -45.742 -12.485 78.673 1.00 91.00 222 GLN A O 1
ATOM 1791 N N . GLU A 1 223 ? -46.460 -14.146 79.999 1.00 91.19 223 GLU A N 1
ATOM 1792 C CA . GLU A 1 223 ? -46.261 -15.198 78.988 1.00 91.19 223 GLU A CA 1
ATOM 1793 C C . GLU A 1 223 ? -47.103 -14.916 77.732 1.00 91.19 223 GLU A C 1
ATOM 1795 O O . GLU A 1 223 ? -46.598 -15.033 76.612 1.00 91.19 223 GLU A O 1
ATOM 1800 N N . LYS A 1 224 ? -48.353 -14.473 77.917 1.00 92.06 224 LYS A N 1
ATOM 1801 C CA . LYS A 1 224 ? -49.261 -14.119 76.822 1.00 92.06 224 LYS A CA 1
ATOM 1802 C C . LYS A 1 224 ? -48.806 -12.863 76.071 1.00 92.06 224 LYS A C 1
ATOM 1804 O O . LYS A 1 224 ? -48.812 -12.865 74.844 1.00 92.06 224 LYS A O 1
ATOM 1809 N N . GLU A 1 225 ? -48.381 -11.817 76.778 1.00 91.62 225 GLU A N 1
ATOM 1810 C CA . GLU A 1 225 ? -47.862 -10.588 76.165 1.00 91.62 225 GLU A CA 1
ATOM 1811 C C . GLU A 1 225 ? -46.618 -10.862 75.311 1.00 91.62 225 GLU A C 1
ATOM 1813 O O . GLU A 1 225 ? -46.538 -10.399 74.172 1.00 91.62 225 GLU A O 1
ATOM 1818 N N . PHE A 1 226 ? -45.664 -11.656 75.811 1.00 91.06 226 PHE A N 1
ATOM 1819 C CA . PHE A 1 226 ? -44.470 -12.005 75.037 1.00 91.06 226 PHE A CA 1
ATOM 1820 C C . PHE A 1 226 ? -44.778 -12.917 73.849 1.00 91.06 226 PHE A C 1
ATOM 1822 O O . PHE A 1 226 ? -44.127 -12.800 72.810 1.00 91.06 226 PHE A O 1
ATOM 1829 N N . GLU A 1 227 ? -45.764 -13.807 73.968 1.00 91.06 227 GLU A N 1
ATOM 1830 C CA . GLU A 1 227 ? -46.237 -14.615 72.844 1.00 91.06 227 GLU A CA 1
ATOM 1831 C C . GLU A 1 227 ? -46.899 -13.757 71.758 1.00 91.06 227 GLU A C 1
ATOM 1833 O O . GLU A 1 227 ? -46.582 -13.905 70.574 1.00 91.06 227 GLU A O 1
ATOM 1838 N N . GLU A 1 228 ? -47.778 -12.829 72.135 1.00 92.56 228 GLU A N 1
ATOM 1839 C CA . GLU A 1 228 ? -48.415 -11.899 71.199 1.00 92.56 228 GLU A CA 1
ATOM 1840 C C . GLU A 1 228 ? -47.387 -10.974 70.529 1.00 92.56 228 GLU A C 1
ATOM 1842 O O . GLU A 1 228 ? -47.432 -10.783 69.310 1.00 92.56 228 GLU A O 1
ATOM 1847 N N . GLU A 1 229 ? -46.418 -10.457 71.287 1.00 90.19 229 GLU A N 1
ATOM 1848 C CA . GLU A 1 229 ? -45.347 -9.601 70.771 1.00 90.19 229 GLU A CA 1
ATOM 1849 C C . GLU A 1 229 ? -44.419 -10.357 69.805 1.00 90.19 229 GLU A C 1
ATOM 1851 O O . GLU A 1 229 ? -44.126 -9.862 68.712 1.00 90.19 229 GLU A O 1
ATOM 1856 N N . ALA A 1 230 ? -44.008 -11.582 70.150 1.00 90.06 230 ALA A N 1
ATOM 1857 C CA . ALA A 1 230 ? -43.197 -12.421 69.270 1.00 90.06 230 ALA A CA 1
ATOM 1858 C C . ALA A 1 230 ? -43.943 -12.753 67.968 1.00 90.06 230 ALA A C 1
ATOM 1860 O O . ALA A 1 230 ? -43.359 -12.653 66.888 1.00 90.06 230 ALA A O 1
ATOM 1861 N N . ASN A 1 231 ? -45.239 -13.077 68.049 1.00 90.00 231 ASN A N 1
ATOM 1862 C CA . ASN A 1 231 ? -46.076 -13.350 66.879 1.00 90.00 231 ASN A CA 1
ATOM 1863 C C . ASN A 1 231 ? -46.276 -12.108 65.996 1.00 90.00 231 ASN A C 1
ATOM 1865 O O . ASN A 1 231 ? -46.261 -12.212 64.767 1.00 90.00 231 ASN A O 1
ATOM 1869 N N . ARG A 1 232 ? -46.418 -10.922 66.597 1.00 90.56 232 ARG A N 1
ATOM 1870 C CA . ARG A 1 232 ? -46.534 -9.647 65.871 1.00 90.56 232 ARG A CA 1
ATOM 1871 C C . ARG A 1 232 ? -45.275 -9.316 65.071 1.00 90.56 232 ARG A C 1
ATOM 1873 O O . ARG A 1 232 ? -45.372 -8.726 63.996 1.00 90.56 232 ARG A O 1
ATOM 1880 N N . LEU A 1 233 ? -44.108 -9.668 65.605 1.00 89.50 233 LEU A N 1
ATOM 1881 C CA . LEU A 1 233 ? -42.807 -9.335 65.028 1.00 89.50 233 LEU A CA 1
ATOM 1882 C C . LEU A 1 233 ? -42.250 -10.402 64.081 1.00 89.50 233 LEU A C 1
ATOM 1884 O O . LEU A 1 233 ? -41.123 -10.240 63.626 1.00 89.50 233 LEU A O 1
ATOM 1888 N N . ILE A 1 234 ? -42.989 -11.469 63.760 1.00 88.06 234 ILE A N 1
ATOM 1889 C CA . ILE A 1 234 ? -42.500 -12.530 62.866 1.00 88.06 234 ILE A CA 1
ATOM 1890 C C . ILE A 1 234 ? -41.947 -11.931 61.560 1.00 88.06 234 ILE A C 1
ATOM 1892 O O . ILE A 1 234 ? -42.628 -11.194 60.844 1.00 88.06 234 ILE A O 1
ATOM 1896 N N . VAL A 1 235 ? -40.692 -12.269 61.250 1.00 84.88 235 VAL A N 1
ATOM 1897 C CA . VAL A 1 235 ? -40.006 -11.864 60.017 1.00 84.88 235 VAL A CA 1
ATOM 1898 C C . VAL A 1 235 ? -39.681 -13.099 59.183 1.00 84.88 235 VAL A C 1
ATOM 1900 O O . VAL A 1 235 ? -39.026 -14.026 59.663 1.00 84.88 235 VAL A O 1
ATOM 1903 N N . ASP A 1 236 ? -40.094 -13.084 57.915 1.00 81.06 236 ASP A N 1
ATOM 1904 C CA . ASP A 1 236 ? -39.762 -14.127 56.943 1.00 81.06 236 ASP A CA 1
ATOM 1905 C C . ASP A 1 236 ? -38.252 -14.179 56.616 1.00 81.06 236 ASP A C 1
ATOM 1907 O O . ASP A 1 236 ? -37.451 -13.306 56.976 1.00 81.06 236 ASP A O 1
ATOM 1911 N N . GLY A 1 237 ? -37.834 -15.242 55.923 1.00 82.56 237 GLY A N 1
ATOM 1912 C CA . GLY A 1 237 ? -36.478 -15.357 55.376 1.00 82.56 237 GLY A CA 1
ATOM 1913 C C . GLY A 1 237 ? -36.164 -14.271 54.340 1.00 82.56 237 GLY A C 1
ATOM 1914 O O . GLY A 1 237 ? -37.063 -13.625 53.805 1.00 82.56 237 GLY A O 1
ATOM 1915 N N . ILE A 1 238 ? -34.876 -14.073 54.034 1.00 83.56 238 ILE A N 1
ATOM 1916 C CA . ILE A 1 238 ? -34.461 -13.134 52.981 1.00 83.56 238 ILE A CA 1
ATOM 1917 C C . ILE A 1 238 ? -35.007 -13.635 51.634 1.00 83.56 238 ILE A C 1
ATOM 1919 O O . ILE A 1 238 ? -34.657 -14.746 51.230 1.00 83.56 238 ILE A O 1
ATOM 1923 N N . PRO A 1 239 ? -35.820 -12.835 50.919 1.00 84.06 239 PRO A N 1
ATOM 1924 C CA . PRO A 1 239 ? -36.310 -13.211 49.600 1.00 84.06 239 PRO A CA 1
ATOM 1925 C C . PRO A 1 239 ? -35.162 -13.442 48.609 1.00 84.06 239 PRO A C 1
ATOM 1927 O O . PRO A 1 239 ? -34.251 -12.619 48.489 1.00 84.06 239 PRO A O 1
ATOM 1930 N N . GLU A 1 240 ? -35.226 -14.537 47.849 1.00 83.38 240 GLU A N 1
ATOM 1931 C CA . GLU A 1 240 ? -34.201 -14.913 46.861 1.00 83.38 240 GLU A CA 1
ATOM 1932 C C . GLU A 1 240 ? -34.029 -13.848 45.762 1.00 83.38 240 GLU A C 1
ATOM 1934 O O . GLU A 1 240 ? -32.924 -13.585 45.285 1.00 83.38 240 GLU A O 1
ATOM 1939 N N . GLU A 1 241 ? -35.103 -13.118 45.452 1.00 80.44 241 GLU A N 1
ATOM 1940 C CA . GLU A 1 241 ? -35.089 -11.966 44.546 1.00 80.44 241 GLU A CA 1
ATOM 1941 C C . GLU A 1 241 ? -34.100 -10.862 44.955 1.00 80.44 241 GLU A C 1
ATOM 1943 O O . GLU A 1 241 ? -33.635 -10.108 44.095 1.00 80.44 241 GLU A O 1
ATOM 1948 N N . PHE A 1 242 ? -33.741 -10.757 46.239 1.00 80.00 242 PHE A N 1
ATOM 1949 C CA . PHE A 1 242 ? -32.741 -9.796 46.704 1.00 80.00 242 PHE A CA 1
ATOM 1950 C C . PHE A 1 242 ? -31.312 -10.290 46.476 1.00 80.00 242 PHE A C 1
ATOM 1952 O O . PHE A 1 242 ? -30.414 -9.462 46.309 1.00 80.00 242 PHE A O 1
ATOM 1959 N N . LEU A 1 243 ? -31.113 -11.606 46.390 1.00 78.81 243 LEU A N 1
ATOM 1960 C CA . LEU A 1 243 ? -29.808 -12.251 46.231 1.00 78.81 243 LEU A CA 1
ATOM 1961 C C . LEU A 1 243 ? -29.417 -12.444 44.755 1.00 78.81 243 LEU A C 1
ATOM 1963 O O . LEU A 1 243 ? -28.232 -12.487 44.431 1.00 78.81 243 LEU A O 1
ATOM 1967 N N . CYS A 1 244 ? -30.385 -12.503 43.837 1.00 75.50 244 CYS A N 1
ATOM 1968 C CA . CYS A 1 244 ? -30.116 -12.757 42.419 1.00 75.50 244 CYS A CA 1
ATOM 1969 C C . CYS A 1 244 ? -29.885 -11.474 41.607 1.00 75.50 244 CYS A C 1
ATOM 1971 O O . CYS A 1 244 ? -30.842 -10.800 41.215 1.00 75.50 244 CYS A O 1
ATOM 1973 N N . LEU A 1 245 ? -28.632 -11.139 41.292 1.00 67.62 245 LEU A N 1
ATOM 1974 C CA . LEU A 1 245 ? -28.297 -10.115 40.292 1.00 67.62 245 LEU A CA 1
ATOM 1975 C C . LEU A 1 245 ? -27.976 -10.774 38.947 1.00 67.62 245 LEU A C 1
ATOM 1977 O O . LEU A 1 245 ? -27.284 -11.789 38.896 1.00 67.62 245 LEU A O 1
ATOM 1981 N N . SER A 1 246 ? -28.451 -10.188 37.847 1.00 67.19 246 SER A N 1
ATOM 1982 C CA . SER A 1 246 ? -28.060 -10.639 36.510 1.00 67.19 246 SER A CA 1
ATOM 1983 C C . SER A 1 246 ? -26.559 -10.383 36.293 1.00 67.19 246 SER A C 1
ATOM 1985 O O . SER A 1 246 ? -26.115 -9.253 36.512 1.00 67.19 246 SER A O 1
ATOM 1987 N N . PRO A 1 247 ? -25.767 -11.380 35.856 1.00 61.81 247 PRO A N 1
ATOM 1988 C CA . PRO A 1 247 ? -24.342 -11.187 35.614 1.00 61.81 247 PRO A CA 1
ATOM 1989 C C . PRO A 1 247 ? -24.106 -10.189 34.478 1.00 61.81 247 PRO A C 1
ATOM 1991 O O . PRO A 1 247 ? -24.577 -10.390 33.358 1.00 61.81 247 PRO A O 1
ATOM 1994 N N . LEU A 1 248 ? -23.323 -9.139 34.732 1.00 62.59 248 LEU A N 1
ATOM 1995 C CA . LEU A 1 248 ? -22.854 -8.241 33.680 1.00 62.59 248 LEU A CA 1
ATOM 1996 C C . LEU A 1 248 ? -21.581 -8.813 33.042 1.00 62.59 248 LEU A C 1
ATOM 1998 O O . LEU A 1 248 ? -20.471 -8.395 33.365 1.00 62.59 248 LEU A O 1
ATOM 2002 N N . HIS A 1 249 ? -21.735 -9.790 32.150 1.00 59.34 249 HIS A N 1
ATOM 2003 C CA . HIS A 1 249 ? -20.629 -10.323 31.351 1.00 59.34 249 HIS A CA 1
ATOM 2004 C C . HIS A 1 249 ? -20.760 -9.852 29.903 1.00 59.34 249 HIS A C 1
ATOM 2006 O O . HIS A 1 249 ? -21.447 -10.459 29.088 1.00 59.34 249 HIS A O 1
ATOM 2012 N N . LEU A 1 250 ? -20.090 -8.746 29.584 1.00 60.09 250 LEU A N 1
ATOM 2013 C CA . LEU A 1 250 ? -19.924 -8.284 28.208 1.00 60.09 250 LEU A CA 1
ATOM 2014 C C . LEU A 1 250 ? -18.426 -8.158 27.913 1.00 60.09 250 LEU A C 1
ATOM 2016 O O . LEU A 1 250 ? -17.877 -7.056 28.014 1.00 60.09 250 LEU A O 1
ATOM 2020 N N . PRO A 1 251 ? -17.736 -9.270 27.591 1.00 62.75 251 PRO A N 1
ATOM 2021 C CA . PRO A 1 251 ? -16.427 -9.188 26.964 1.00 62.75 251 PRO A CA 1
ATOM 2022 C C . PRO A 1 251 ? -16.625 -8.556 25.583 1.00 62.75 251 PRO A C 1
ATOM 2024 O O . PRO A 1 251 ? -17.107 -9.194 24.650 1.00 62.75 251 PRO A O 1
ATOM 2027 N N . SER A 1 252 ? -16.318 -7.265 25.476 1.00 69.75 252 SER A N 1
ATOM 2028 C CA . SER A 1 252 ? -16.363 -6.541 24.211 1.00 69.75 252 SER A CA 1
ATOM 2029 C C . SER A 1 252 ? -14.942 -6.182 23.793 1.00 69.75 252 SER A C 1
ATOM 2031 O O . SER A 1 252 ? -14.259 -5.498 24.555 1.00 69.75 252 SER A O 1
ATOM 2033 N N . PRO A 1 253 ? -14.500 -6.562 22.581 1.00 72.25 253 PRO A N 1
ATOM 2034 C CA . PRO A 1 253 ? -13.198 -6.153 22.048 1.00 72.25 253 PRO A CA 1
ATOM 2035 C C . PRO A 1 253 ? -13.114 -4.642 21.771 1.00 72.25 253 PRO A C 1
ATOM 2037 O O . PRO A 1 253 ? -12.049 -4.130 21.446 1.00 72.25 253 PRO A O 1
ATOM 2040 N N . PHE A 1 254 ? -14.238 -3.929 21.882 1.00 68.31 254 PHE A N 1
ATOM 2041 C CA . PHE A 1 254 ? -14.328 -2.476 21.750 1.00 68.31 254 PHE A CA 1
ATOM 2042 C C . PHE A 1 254 ? -14.362 -1.763 23.104 1.00 68.31 254 PHE A C 1
ATOM 2044 O O . PHE A 1 254 ? -14.564 -0.559 23.149 1.00 68.31 254 PHE A O 1
ATOM 2051 N N . LEU A 1 255 ? -14.215 -2.479 24.217 1.00 72.62 255 LEU A N 1
ATOM 2052 C CA . LEU A 1 255 ? -14.133 -1.841 25.520 1.00 72.62 255 LEU A CA 1
ATOM 2053 C C . LEU A 1 255 ? -12.764 -1.178 25.690 1.00 72.62 255 LEU A C 1
ATOM 2055 O O . LEU A 1 255 ? -11.734 -1.838 25.569 1.00 72.62 255 LEU A O 1
ATOM 2059 N N . ASN A 1 256 ? -12.753 0.107 26.034 1.00 73.75 256 ASN A N 1
ATOM 2060 C CA . ASN A 1 256 ? -11.528 0.778 26.442 1.00 73.75 256 ASN A CA 1
ATOM 2061 C C . ASN A 1 256 ? -11.321 0.607 27.955 1.00 73.75 256 ASN A C 1
ATOM 2063 O O . ASN A 1 256 ? -11.976 1.262 28.769 1.00 73.75 256 ASN A O 1
ATOM 2067 N N . GLU A 1 257 ? -10.402 -0.280 28.332 1.00 72.12 257 GLU A N 1
ATOM 2068 C CA . GLU A 1 257 ? -10.090 -0.571 29.736 1.00 72.12 257 GLU A CA 1
ATOM 2069 C C . GLU A 1 257 ? -9.484 0.626 30.475 1.00 72.12 257 GLU A C 1
ATOM 2071 O O . GLU A 1 257 ? -9.747 0.789 31.662 1.00 72.12 257 GLU A O 1
ATOM 2076 N N . ASN A 1 258 ? -8.759 1.514 29.788 1.00 71.81 258 ASN A N 1
ATOM 2077 C CA . ASN A 1 258 ? -8.191 2.714 30.410 1.00 71.81 258 ASN A CA 1
ATOM 2078 C C . ASN A 1 258 ? -9.291 3.698 30.826 1.00 71.81 258 ASN A C 1
ATOM 2080 O O . ASN A 1 258 ? -9.239 4.266 31.913 1.00 71.81 258 ASN A O 1
ATOM 2084 N N . HIS A 1 259 ? -10.312 3.873 29.981 1.00 65.56 259 HIS A N 1
ATOM 2085 C CA . HIS A 1 259 ? -11.472 4.705 30.311 1.00 65.56 259 HIS A CA 1
ATOM 2086 C C . HIS A 1 259 ? -12.287 4.081 31.443 1.00 65.56 259 HIS A C 1
ATOM 2088 O O . HIS A 1 259 ? -12.778 4.795 32.310 1.00 65.56 259 HIS A O 1
ATOM 2094 N N . LEU A 1 260 ? -12.403 2.751 31.456 1.00 65.62 260 LEU A N 1
ATOM 2095 C CA . LEU A 1 260 ? -13.066 2.035 32.539 1.00 65.62 260 LEU A CA 1
ATOM 2096 C C . LEU A 1 260 ? -12.302 2.161 33.867 1.00 65.62 260 LEU A C 1
ATOM 2098 O O . LEU A 1 260 ? -12.928 2.339 34.903 1.00 65.62 260 LEU A O 1
ATOM 2102 N N . ALA A 1 261 ? -10.970 2.088 33.842 1.00 67.81 261 ALA A N 1
ATOM 2103 C CA . ALA A 1 261 ? -10.119 2.196 35.027 1.00 67.81 261 ALA A CA 1
ATOM 2104 C C . ALA A 1 261 ? -10.080 3.614 35.619 1.00 67.81 261 ALA A C 1
ATOM 2106 O O . ALA A 1 261 ? -9.840 3.771 36.812 1.00 67.81 261 ALA A O 1
ATOM 2107 N N . ALA A 1 262 ? -10.318 4.641 34.800 1.00 64.56 262 ALA A N 1
ATOM 2108 C CA . ALA A 1 262 ? -10.385 6.027 35.253 1.00 64.56 262 ALA A CA 1
ATOM 2109 C C . ALA A 1 262 ? -11.679 6.349 36.023 1.00 64.56 262 ALA A C 1
ATOM 2111 O O . ALA A 1 262 ? -11.762 7.382 36.682 1.00 64.56 262 ALA A O 1
ATOM 2112 N N . ILE A 1 263 ? -12.688 5.482 35.929 1.00 62.16 263 ILE A N 1
ATOM 2113 C CA . ILE A 1 263 ? -13.984 5.672 36.574 1.00 62.16 263 ILE A CA 1
ATOM 2114 C C . ILE A 1 263 ? -13.901 5.146 37.989 1.00 62.16 263 ILE A C 1
ATOM 2116 O O . ILE A 1 263 ? -13.607 3.971 38.202 1.00 62.16 263 ILE A O 1
ATOM 2120 N N . ASP A 1 264 ? -14.204 6.015 38.947 1.00 62.31 264 ASP A N 1
ATOM 2121 C CA . ASP A 1 264 ? -14.356 5.613 40.332 1.00 62.31 264 ASP A CA 1
ATOM 2122 C C . ASP A 1 264 ? -15.756 4.993 40.504 1.00 62.31 264 ASP A C 1
ATOM 2124 O O . ASP A 1 264 ? -16.766 5.698 40.376 1.00 62.31 264 ASP A O 1
ATOM 2128 N N . PRO A 1 265 ? -15.862 3.677 40.773 1.00 57.38 265 PRO A N 1
ATOM 2129 C CA . PRO A 1 265 ? -17.151 3.031 40.995 1.00 57.38 265 PRO A CA 1
ATOM 2130 C C . PRO A 1 265 ? -17.837 3.488 42.293 1.00 57.38 265 PRO A C 1
ATOM 2132 O O . PRO A 1 265 ? -19.027 3.219 42.466 1.00 57.38 265 PRO A O 1
ATOM 2135 N N . TYR A 1 266 ? -17.119 4.171 43.191 1.00 52.69 266 TYR A N 1
ATOM 2136 C CA . TYR A 1 266 ? -17.605 4.601 44.504 1.00 52.69 266 TYR A CA 1
ATOM 2137 C C . TYR A 1 266 ? -17.495 6.122 44.742 1.00 52.69 266 TYR A C 1
ATOM 2139 O O . TYR A 1 266 ? -17.863 6.582 45.824 1.00 52.69 266 TYR A O 1
ATOM 2147 N N . GLY A 1 267 ? -17.047 6.908 43.754 1.00 56.72 267 GLY A N 1
ATOM 2148 C CA . GLY A 1 267 ? -16.799 8.352 43.881 1.00 56.72 267 GLY A CA 1
ATOM 2149 C C . GLY A 1 267 ? -17.429 9.229 42.794 1.00 56.72 267 GLY A C 1
ATOM 2150 O O . GLY A 1 267 ? -18.205 8.779 41.951 1.00 56.72 267 GLY A O 1
ATOM 2151 N N . SER A 1 268 ? -17.139 10.536 42.847 1.00 53.69 268 SER A N 1
ATOM 2152 C CA . SER A 1 268 ? -17.707 11.531 41.926 1.00 53.69 268 SER A CA 1
ATOM 2153 C C . SER A 1 268 ? -16.967 11.540 40.590 1.00 53.69 268 SER A C 1
ATOM 2155 O O . SER A 1 268 ? -15.850 12.041 40.486 1.00 53.69 268 SER A O 1
ATOM 2157 N N . ASN A 1 269 ? -17.633 11.064 39.538 1.00 58.56 269 ASN A N 1
ATOM 2158 C CA . ASN A 1 269 ? -17.093 11.007 38.177 1.00 58.56 269 ASN A CA 1
ATOM 2159 C C . ASN A 1 269 ? -17.248 12.330 37.388 1.00 58.56 269 ASN A C 1
ATOM 2161 O O . ASN A 1 269 ? -17.139 12.356 36.164 1.00 58.56 269 ASN A O 1
ATOM 2165 N N . THR A 1 270 ? -17.504 13.448 38.076 1.00 53.84 270 THR A N 1
ATOM 2166 C CA . THR A 1 270 ? -17.817 14.765 37.485 1.00 53.84 270 THR A CA 1
ATOM 2167 C C . THR A 1 270 ? -16.688 15.387 36.661 1.00 53.84 270 THR A C 1
ATOM 2169 O O . THR A 1 270 ? -16.964 16.248 35.835 1.00 53.84 270 THR A O 1
ATOM 2172 N N . ASN A 1 271 ? -15.440 14.941 36.840 1.00 57.25 271 ASN A N 1
ATOM 2173 C CA . ASN A 1 271 ? -14.271 15.475 36.127 1.00 57.25 271 ASN A CA 1
ATOM 2174 C C . ASN A 1 271 ? -13.807 14.582 34.956 1.00 57.25 271 ASN A C 1
ATOM 2176 O O . ASN A 1 271 ? -12.777 14.867 34.351 1.00 57.25 271 ASN A O 1
ATOM 2180 N N . LEU A 1 272 ? -14.522 13.488 34.657 1.00 55.09 272 LEU A N 1
ATOM 2181 C CA . LEU A 1 272 ? -14.138 12.522 33.614 1.00 55.09 272 LEU A CA 1
ATOM 2182 C C . LEU A 1 272 ? -14.625 12.895 32.214 1.00 55.09 272 LEU A C 1
ATOM 2184 O O . LEU A 1 272 ? -14.078 12.402 31.229 1.00 55.09 272 LEU A O 1
ATOM 2188 N N . ILE A 1 273 ? -15.646 13.748 32.113 1.00 52.19 273 ILE A N 1
ATOM 2189 C CA . ILE A 1 273 ? -16.133 14.244 30.827 1.00 52.19 273 ILE A CA 1
ATOM 2190 C C . ILE A 1 273 ? -15.555 15.642 30.619 1.00 52.19 273 ILE A C 1
ATOM 2192 O O . ILE A 1 273 ? -15.874 16.569 31.360 1.00 52.19 273 ILE A O 1
ATOM 2196 N N . ASP A 1 274 ? -14.702 15.782 29.606 1.00 53.47 274 ASP A N 1
ATOM 2197 C CA . ASP A 1 274 ? -14.226 17.082 29.142 1.00 53.47 274 ASP A CA 1
ATOM 2198 C C . ASP A 1 274 ? -15.416 17.972 28.730 1.00 53.47 274 ASP A C 1
ATOM 2200 O O . ASP A 1 274 ? -16.368 17.515 28.086 1.00 53.47 274 ASP A O 1
ATOM 2204 N N . ALA A 1 275 ? -15.354 19.258 29.081 1.00 57.91 275 ALA A N 1
ATOM 2205 C CA . ALA A 1 275 ? -16.413 20.228 28.821 1.00 57.91 275 ALA A CA 1
ATOM 2206 C C . ALA A 1 275 ? -16.760 20.332 27.325 1.00 57.91 275 ALA A C 1
ATOM 2208 O O . ALA A 1 275 ? -17.933 20.523 26.991 1.00 57.91 275 ALA A O 1
ATOM 2209 N N . GLY A 1 276 ? -15.779 20.133 26.433 1.00 54.59 276 GLY A N 1
ATOM 2210 C CA . GLY A 1 276 ? -15.992 20.092 24.983 1.00 54.59 276 GLY A CA 1
ATOM 2211 C C . GLY A 1 276 ? -16.795 18.871 24.522 1.00 54.59 276 GLY A C 1
ATOM 2212 O O . GLY A 1 276 ? -17.626 18.967 23.619 1.00 54.59 276 GLY A O 1
ATOM 2213 N N . THR A 1 277 ? -16.628 17.729 25.192 1.00 56.41 277 THR A N 1
ATOM 2214 C CA . THR A 1 277 ? -17.374 16.493 24.893 1.00 56.41 277 THR A CA 1
ATOM 2215 C C . THR A 1 277 ? -18.839 16.595 25.335 1.00 56.41 277 THR A C 1
ATOM 2217 O O . THR A 1 277 ? -19.736 16.138 24.624 1.00 56.41 277 THR A O 1
ATOM 2220 N N . VAL A 1 278 ? -19.112 17.267 26.462 1.00 53.38 278 VAL A N 1
ATOM 2221 C CA . VAL A 1 278 ? -20.487 17.571 26.914 1.00 53.38 278 VAL A CA 1
ATOM 2222 C C . VAL A 1 278 ? -21.227 18.440 25.893 1.00 53.38 278 VAL A C 1
ATOM 2224 O O . VAL A 1 278 ? -22.406 18.207 25.629 1.00 53.38 278 VAL A O 1
ATOM 2227 N N . THR A 1 279 ? -20.542 19.408 25.275 1.00 53.00 279 THR A N 1
ATOM 2228 C CA . THR A 1 279 ? -21.161 20.308 24.287 1.00 53.00 279 THR A CA 1
ATOM 2229 C C . THR A 1 279 ? -21.559 19.565 23.009 1.00 53.00 279 THR A C 1
ATOM 2231 O O . THR A 1 279 ? -22.624 19.823 22.446 1.00 53.00 279 THR A O 1
ATOM 2234 N N . ILE A 1 280 ? -20.751 18.590 22.581 1.00 55.50 280 ILE A N 1
ATOM 2235 C CA . ILE A 1 280 ? -21.045 17.748 21.411 1.00 55.50 280 ILE A CA 1
ATOM 2236 C C . ILE A 1 280 ? -22.295 16.888 21.657 1.00 55.50 280 ILE A C 1
ATOM 2238 O O . ILE A 1 280 ? -23.150 16.795 20.780 1.00 55.50 280 ILE A O 1
ATOM 2242 N N . LEU A 1 281 ? -22.454 16.326 22.861 1.00 50.69 281 LEU A N 1
ATOM 2243 C CA . LEU A 1 281 ? -23.635 15.531 23.234 1.00 50.69 281 LEU A CA 1
ATOM 2244 C C . LEU A 1 281 ? -24.919 16.368 23.379 1.00 50.69 281 LEU A C 1
ATOM 2246 O O . LEU A 1 281 ? -26.017 15.839 23.220 1.00 50.69 281 LEU A O 1
ATOM 2250 N N . GLN A 1 282 ? -24.797 17.664 23.680 1.00 52.03 282 GLN A N 1
ATOM 2251 C CA . GLN A 1 282 ? -25.929 18.590 23.829 1.00 52.03 282 GLN A CA 1
ATOM 2252 C C . GLN A 1 282 ? -26.389 19.223 22.508 1.00 52.03 282 GLN A C 1
ATOM 2254 O O . GLN A 1 282 ? -27.445 19.858 22.474 1.00 52.03 282 GLN A O 1
ATOM 2259 N N . THR A 1 283 ? -25.632 19.064 21.418 1.00 39.53 283 THR A N 1
ATOM 2260 C CA . THR A 1 283 ? -25.993 19.652 20.124 1.00 39.53 283 THR A CA 1
ATOM 2261 C C . THR A 1 283 ? -26.922 18.696 19.360 1.00 39.53 283 THR A C 1
ATOM 2263 O O . THR A 1 283 ? -26.517 17.569 19.071 1.00 39.53 283 THR A O 1
ATOM 2266 N N . PRO A 1 284 ? -28.162 19.092 19.007 1.00 42.31 284 PRO A N 1
ATOM 2267 C CA . PRO A 1 284 ? -29.076 18.203 18.302 1.00 42.31 284 PRO A CA 1
ATOM 2268 C C . PRO A 1 284 ? -28.526 17.817 16.922 1.00 42.31 284 PRO A C 1
ATOM 2270 O O . PRO A 1 284 ? -28.126 18.668 16.125 1.00 42.31 284 PRO A O 1
ATOM 2273 N N . THR A 1 285 ? -28.539 16.510 16.659 1.00 50.34 285 THR A N 1
ATOM 2274 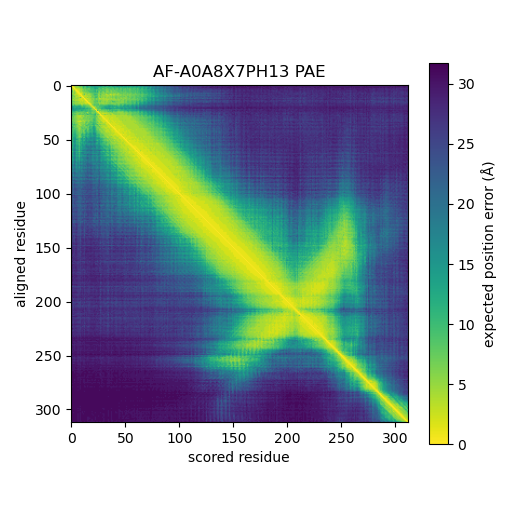C CA . THR A 1 285 ? -28.038 15.764 15.492 1.00 50.34 285 THR A CA 1
ATOM 2275 C C . THR A 1 285 ? -28.782 16.088 14.183 1.00 50.34 285 THR A C 1
ATOM 2277 O O . THR A 1 285 ? -29.257 15.196 13.491 1.00 50.34 285 THR A O 1
ATOM 2280 N N . ASN A 1 286 ? -28.908 17.362 13.810 1.00 40.62 286 ASN A N 1
ATOM 2281 C CA . ASN A 1 286 ? -29.610 17.763 12.582 1.00 40.62 286 ASN A CA 1
ATOM 2282 C C . ASN A 1 286 ? -28.675 18.019 11.386 1.00 40.62 286 ASN A C 1
ATOM 2284 O O . ASN A 1 286 ? -29.160 18.161 10.269 1.00 40.62 286 ASN A O 1
ATOM 2288 N N . LEU A 1 287 ? -27.351 18.025 11.582 1.00 44.47 287 LEU A N 1
ATOM 2289 C CA . LEU A 1 287 ? -26.369 18.243 10.504 1.00 44.47 287 LEU A CA 1
ATOM 2290 C C . LEU A 1 287 ? -25.837 16.948 9.862 1.00 44.47 287 LEU A C 1
ATOM 2292 O O . LEU A 1 287 ? -25.420 16.968 8.712 1.00 44.47 287 LEU A O 1
ATOM 2296 N N . ILE A 1 288 ? -25.898 15.805 10.556 1.00 46.53 288 ILE A N 1
ATOM 2297 C CA . ILE A 1 288 ? -25.325 14.537 10.056 1.00 46.53 288 ILE A CA 1
ATOM 2298 C C . ILE A 1 288 ? -26.305 13.798 9.118 1.00 46.53 288 ILE A C 1
ATOM 2300 O O . ILE A 1 288 ? -25.890 13.064 8.222 1.00 46.53 288 ILE A O 1
ATOM 2304 N N . HIS A 1 289 ? -27.617 14.033 9.246 1.00 42.62 289 HIS A N 1
ATOM 2305 C CA . HIS A 1 289 ? -28.623 13.357 8.417 1.00 42.62 289 HIS A CA 1
ATOM 2306 C C . HIS A 1 289 ? -28.720 13.867 6.969 1.00 42.62 289 HIS A C 1
ATOM 2308 O O . HIS A 1 289 ? -29.170 13.114 6.104 1.00 42.62 289 HIS A O 1
ATOM 2314 N N . SER A 1 290 ? -28.297 15.101 6.670 1.00 42.62 290 SER A N 1
ATOM 2315 C CA . SER A 1 290 ? -28.331 15.634 5.297 1.00 42.62 290 SER A CA 1
ATOM 2316 C C . SER A 1 290 ? -27.178 15.129 4.428 1.00 42.62 290 SER A C 1
ATOM 2318 O O . SER A 1 290 ? -27.363 14.944 3.228 1.00 42.62 290 SER A O 1
ATOM 2320 N N . GLU A 1 291 ? -26.009 14.858 5.014 1.00 42.28 291 GLU A N 1
ATOM 2321 C CA . GLU A 1 291 ? -24.834 14.391 4.262 1.00 42.28 291 GLU A CA 1
ATOM 2322 C C . GLU A 1 291 ? -24.859 12.875 4.013 1.00 42.28 291 GLU A C 1
ATOM 2324 O O . GLU A 1 291 ? -24.429 12.416 2.954 1.00 42.28 291 GLU A O 1
ATOM 2329 N N . LEU A 1 292 ? -25.460 12.094 4.922 1.00 44.88 292 LEU A N 1
ATOM 2330 C CA . LEU A 1 292 ? -25.617 10.646 4.745 1.00 44.88 292 LEU A CA 1
ATOM 2331 C C . LEU A 1 292 ? -26.564 10.288 3.587 1.00 44.88 292 LEU A C 1
ATOM 2333 O O . LEU A 1 292 ? -26.232 9.395 2.808 1.00 44.88 292 LEU A O 1
ATOM 2337 N N . LYS A 1 293 ? -27.667 11.032 3.393 1.00 43.09 293 LYS A N 1
ATOM 2338 C CA . LYS A 1 293 ? -28.600 10.806 2.268 1.00 43.09 293 LYS A CA 1
ATOM 2339 C C . LYS A 1 293 ? -27.941 10.964 0.894 1.00 43.09 293 LYS A C 1
ATOM 2341 O O . LYS A 1 293 ? -28.197 10.162 0.004 1.00 43.09 293 LYS A O 1
ATOM 2346 N N . SER A 1 294 ? -27.045 11.941 0.747 1.00 44.62 294 SER A N 1
ATOM 2347 C CA . SER A 1 294 ? -26.293 12.162 -0.499 1.00 44.62 294 SER A CA 1
ATOM 2348 C C . SER A 1 294 ? -25.335 10.997 -0.803 1.00 44.62 294 SER A C 1
ATOM 2350 O O . SER A 1 294 ? -25.218 10.540 -1.944 1.00 44.62 294 SER A O 1
ATOM 2352 N N . SER A 1 295 ? -24.694 10.438 0.231 1.00 47.31 295 SER A N 1
ATOM 2353 C CA . SER A 1 295 ? -23.794 9.289 0.068 1.00 47.31 295 SER A CA 1
ATOM 2354 C C . SER A 1 295 ? -24.519 7.962 -0.186 1.00 47.31 295 SER A C 1
ATOM 2356 O O . SER A 1 295 ? -24.018 7.148 -0.961 1.00 47.31 295 SER A O 1
ATOM 2358 N N . GLU A 1 296 ? -25.705 7.751 0.395 1.00 46.28 296 GLU A N 1
ATOM 2359 C CA . GLU A 1 296 ? -26.516 6.546 0.165 1.00 46.28 296 GLU A CA 1
ATOM 2360 C C . GLU A 1 296 ? -27.128 6.519 -1.242 1.00 46.28 296 GLU A C 1
ATOM 2362 O O . GLU A 1 296 ? -27.094 5.473 -1.892 1.00 46.28 296 GLU A O 1
ATOM 2367 N N . GLU A 1 297 ? -27.596 7.657 -1.767 1.00 46.12 297 GLU A N 1
ATOM 2368 C CA . GLU A 1 297 ? -28.101 7.745 -3.148 1.00 46.12 297 GLU A CA 1
ATOM 2369 C C . GLU A 1 297 ? -26.992 7.465 -4.178 1.00 46.12 297 GLU A C 1
ATOM 2371 O O . GLU A 1 297 ? -27.217 6.755 -5.160 1.00 46.12 297 GLU A O 1
ATOM 2376 N N . THR A 1 298 ? -25.759 7.904 -3.906 1.00 48.56 298 THR A N 1
ATOM 2377 C CA . THR A 1 298 ? -24.601 7.624 -4.774 1.00 48.56 298 THR A CA 1
ATOM 2378 C C . THR A 1 298 ? -24.176 6.146 -4.717 1.00 48.56 298 THR A C 1
ATOM 2380 O O . THR A 1 298 ? -23.750 5.571 -5.722 1.00 48.56 298 THR A O 1
ATOM 2383 N N . LEU A 1 299 ? -24.327 5.493 -3.557 1.00 47.06 299 LEU A N 1
ATOM 2384 C CA . LEU A 1 299 ? -23.971 4.082 -3.370 1.00 47.06 299 LEU A CA 1
ATOM 2385 C C . LEU A 1 299 ? -24.979 3.119 -4.015 1.00 47.06 299 LEU A C 1
ATOM 2387 O O . LEU A 1 299 ? -24.600 2.010 -4.394 1.00 47.06 299 LEU A O 1
ATOM 2391 N N . ILE A 1 300 ? -26.245 3.528 -4.150 1.00 49.69 300 ILE A N 1
ATOM 2392 C CA . ILE A 1 300 ? -27.287 2.734 -4.817 1.00 49.69 300 ILE A CA 1
ATOM 2393 C C . ILE A 1 300 ? -27.078 2.739 -6.338 1.00 49.69 300 ILE A C 1
ATOM 2395 O O . ILE A 1 300 ? -27.135 1.669 -6.942 1.00 49.69 300 ILE A O 1
ATOM 2399 N N . VAL A 1 301 ? -26.732 3.888 -6.935 1.00 47.53 301 VAL A N 1
ATOM 2400 C CA . VAL A 1 301 ? -26.476 4.008 -8.386 1.00 47.53 301 VAL A CA 1
ATOM 2401 C C . VAL A 1 301 ? -25.291 3.136 -8.824 1.00 47.53 301 VAL A C 1
ATOM 2403 O O . VAL A 1 301 ? -25.403 2.373 -9.784 1.00 47.53 301 VAL A O 1
ATOM 2406 N N . LEU A 1 302 ? -24.196 3.128 -8.053 1.00 47.22 302 LEU A N 1
ATOM 2407 C CA . LEU A 1 302 ? -23.026 2.283 -8.339 1.00 47.22 302 LEU A CA 1
ATOM 2408 C C . LEU A 1 302 ? -23.311 0.780 -8.192 1.00 47.22 302 LEU A C 1
ATOM 2410 O O . LEU A 1 302 ? -22.645 -0.041 -8.822 1.00 47.22 302 LEU A O 1
ATOM 2414 N N . LYS A 1 303 ? -24.298 0.398 -7.373 1.00 44.66 303 LYS A N 1
ATOM 2415 C CA . LYS A 1 303 ? -24.673 -1.008 -7.165 1.00 44.66 303 LYS A CA 1
ATOM 2416 C C . LYS A 1 303 ? -25.533 -1.545 -8.307 1.00 44.66 303 LYS A C 1
ATOM 2418 O O . LYS A 1 303 ? -25.386 -2.711 -8.662 1.00 44.66 303 LYS A O 1
ATOM 2423 N N . THR A 1 304 ? -26.389 -0.714 -8.901 1.00 45.88 304 THR A N 1
ATOM 2424 C CA . THR A 1 304 ? -27.178 -1.082 -10.089 1.00 45.88 304 THR A CA 1
ATOM 2425 C C . THR A 1 304 ? -26.321 -1.215 -11.347 1.00 45.88 304 THR A C 1
ATOM 2427 O O . THR A 1 304 ? -26.533 -2.154 -12.116 1.00 45.88 304 THR A O 1
ATOM 2430 N N . ASP A 1 305 ? -25.292 -0.381 -11.509 1.00 41.78 305 ASP A N 1
ATOM 2431 C CA . ASP A 1 305 ? -24.398 -0.456 -12.674 1.00 41.78 305 ASP A CA 1
ATOM 2432 C C . ASP A 1 305 ? -23.444 -1.661 -12.606 1.00 41.78 305 ASP A C 1
ATOM 2434 O O . ASP A 1 305 ? -23.151 -2.289 -13.626 1.00 41.78 305 ASP A O 1
ATOM 2438 N N . LEU A 1 306 ? -23.021 -2.067 -11.399 1.00 42.44 306 LEU A N 1
ATOM 2439 C CA . LEU A 1 306 ? -22.177 -3.255 -11.222 1.00 42.44 306 LEU A CA 1
ATOM 2440 C C . LEU A 1 306 ? -22.930 -4.572 -11.472 1.00 42.44 306 LEU A C 1
ATOM 2442 O O . LEU A 1 306 ? -22.322 -5.554 -11.887 1.00 42.44 306 LEU A O 1
ATOM 2446 N N . ILE A 1 307 ? -24.246 -4.604 -11.237 1.00 43.16 307 ILE A N 1
ATOM 2447 C CA . ILE A 1 307 ? -25.070 -5.802 -11.467 1.00 43.16 307 ILE A CA 1
ATOM 2448 C C . ILE A 1 307 ? -25.357 -5.992 -12.967 1.00 43.16 307 ILE A C 1
ATOM 2450 O O . ILE A 1 307 ? -25.466 -7.130 -13.423 1.00 43.16 307 ILE A O 1
ATOM 2454 N N . CYS A 1 308 ? -25.396 -4.912 -13.754 1.00 38.88 308 CYS A N 1
ATOM 2455 C CA . CYS A 1 308 ? -25.643 -4.987 -15.197 1.00 38.88 308 CYS A CA 1
ATOM 2456 C C . CYS A 1 308 ? -24.422 -5.509 -15.987 1.00 38.88 308 CYS A C 1
ATOM 2458 O O . CYS A 1 308 ? -24.581 -6.239 -16.962 1.00 38.88 308 CYS A O 1
ATOM 2460 N N . CYS A 1 309 ? -23.195 -5.236 -15.524 1.00 41.31 309 CYS A N 1
ATOM 2461 C CA . CYS A 1 309 ? -21.965 -5.713 -16.175 1.00 41.31 309 CYS A CA 1
ATOM 2462 C C . CYS A 1 309 ? -21.616 -7.187 -15.894 1.00 41.31 309 CYS A C 1
ATOM 2464 O O . CYS A 1 309 ? -20.730 -7.731 -16.546 1.00 41.31 309 CYS A O 1
ATOM 2466 N N . CYS A 1 310 ? -22.283 -7.848 -14.943 1.00 40.84 310 CYS A N 1
ATOM 2467 C CA . CYS A 1 310 ? -22.033 -9.262 -14.633 1.00 40.84 310 CYS A CA 1
ATOM 2468 C C . CYS A 1 310 ? -22.956 -10.242 -15.384 1.00 40.84 310 CYS A C 1
ATOM 2470 O O . CYS A 1 310 ? -22.824 -11.448 -15.189 1.00 40.84 310 CYS A O 1
ATOM 2472 N N . PHE A 1 311 ? -23.867 -9.750 -16.232 1.00 42.91 311 PHE A N 1
ATOM 2473 C CA . PHE A 1 311 ? -24.835 -10.567 -16.980 1.00 42.91 311 PHE A CA 1
ATOM 2474 C C . PHE A 1 311 ? -24.829 -10.323 -18.504 1.00 42.91 311 PHE A C 1
ATOM 2476 O O . PHE A 1 311 ? -25.833 -10.573 -19.169 1.00 42.91 311 PHE A O 1
ATOM 2483 N N . SER A 1 312 ? -23.714 -9.867 -19.085 1.00 39.41 312 SER A N 1
ATOM 2484 C CA . SER A 1 312 ? -23.508 -9.828 -20.547 1.00 39.41 312 SER A CA 1
ATOM 2485 C C . SER A 1 312 ? -22.290 -10.635 -20.967 1.00 39.41 312 SER A C 1
ATOM 2487 O O . SER A 1 312 ? -21.243 -10.492 -20.299 1.00 39.41 312 SER A O 1
#

Secondary structure (DSSP, 8-state):
---GGG-TTHHHHHHHHHHTTT-THHHHHHHHHHHHHHHHHHHHHHHHHHHHHHHHHHHHHHHHHHHHHHHHHHHHHHHHHHHHHHHHHHHHHHHHHHHHHHHHHHHHHHHHHHHHHHHHHHHHHHHHHHHHHHHHHHHHHHHHHHHHHHHHHHHHHHHHHHHHHHHHHHHHHHHHHHHHHHHHHHHHHHHH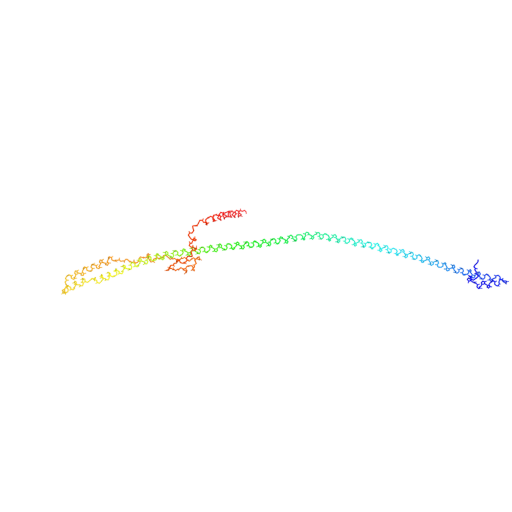HHTTHHHHHHHHHHTT----HHHHHHHHHHHHHHHHHHHHT--PPPPHHHH-PPP-----TT--HHHHHTS-TTS--TTSS-HHHHHHHHS-S-SHHHHHHHHHHHHHHHHHHHHHTT--

Mean predicted aligned error: 19.49 Å

Radius of gyration: 81.5 Å; Cα contacts (8 Å, |Δi|>4): 86; chains: 1; bounding box: 161×63×218 Å

pLDDT: mean 80.45, std 16.74, range [38.88, 97.81]

Organism: Brassica carinata (NCBI:txid52824)

Sequence (312 aa):
MPLVKDLIFKDTYVDAARTKILSDGSMNYVVEMYVTALKETISKLKQADKLVRVKDTVLNRRTSEFKETIDKAAAEQSRLLAEKKAQKEKVVEKFGELKGKFKPVGEKIRGLEREKAALEEEKTAWEKEKAATALRHLKVINGLRESRSYEVTHEKIRVQTAMIVKCNQRFTKIRELEKRRGDFETARSLQSQAFGTKKCLEALKESGIDIPQETIDLFTEQEKEFEEEANRLIVDGIPEEFLCLSPLHLPSPFLNENHLAAIDPYGSNTNLIDAGTVTILQTPTNLIHSELKSSEETLIVLKTDLICCCFS

Solvent-accessible surface area (backbone atoms only — not comparable to full-atom values): 17548 Å² total; per-residue (Å²): 130,84,58,69,87,76,41,94,61,34,71,57,44,55,52,19,65,71,49,49,90,81,44,73,63,48,52,51,52,47,51,48,52,51,53,50,52,48,52,50,50,52,50,52,47,54,51,50,53,52,50,48,54,54,49,51,55,52,48,54,50,51,51,51,52,50,48,52,51,52,52,51,51,51,52,50,52,52,51,52,52,50,52,53,49,55,51,51,51,54,51,52,50,53,50,50,53,51,53,59,57,47,51,60,51,54,50,48,50,55,50,52,53,51,52,51,52,52,52,52,52,51,50,54,51,51,53,51,50,52,51,52,51,51,52,51,52,50,52,51,54,50,50,52,51,51,52,50,19,50,53,51,37,53,50,50,51,55,52,51,53,54,47,52,54,54,48,51,56,39,52,50,54,50,53,54,51,50,55,46,39,55,54,22,53,51,32,44,48,51,25,61,67,41,57,62,49,42,61,51,51,50,53,42,39,72,72,70,47,95,65,62,64,68,60,48,51,50,43,50,51,50,37,50,50,27,46,53,51,24,63,72,38,67,68,80,78,84,60,65,79,66,72,64,72,84,81,90,81,76,94,50,98,46,52,47,62,68,67,56,67,72,51,53,94,89,58,86,62,80,82,74,63,54,72,70,58,54,52,60,75,70,50,80,81,70,73,64,62,66,58,50,55,59,54,51,58,56,54,52,55,56,52,57,56,58,59,59,67,74,74,115